Protein AF-A0AA38M7G9-F1 (afdb_monomer_lite)

Organism: NCBI:txid2755281

Radius of gyration: 22.4 Å; chains: 1; bounding box: 65×42×67 Å

Foldseek 3Di:
DPCLLDDPVLLQVLCLQVVDPDCPPPDPVVSSVVSVVVVVVDPPDDDDGDPRRDDDLVVLLVVLVVLLVVLLVVLVPDQADEPPDPNLVSSVVSLVSSVVSLVVSCVPDDPVRCVVCVVSSVVSVVSSVVSVVSNVVRHVSVDDDPDPDDDDDDDDDDDDDDPPPPPPQPQLLRLPAADEPDPVDQDPVSSVVVLVVSCVVRVNDPVSSVVCVVSRYDDDD

Structure (mmCIF, N/CA/C/O backbone):
data_AF-A0AA38M7G9-F1
#
_entry.id   AF-A0AA38M7G9-F1
#
loop_
_atom_site.group_PDB
_atom_site.id
_atom_site.type_symbol
_atom_site.label_atom_id
_atom_site.label_alt_id
_atom_site.label_comp_id
_atom_site.label_asym_id
_atom_site.label_entity_id
_atom_site.label_seq_id
_atom_site.pdbx_PDB_ins_code
_atom_site.Cartn_x
_atom_site.Cartn_y
_atom_site.Cartn_z
_atom_site.occupancy
_atom_site.B_iso_or_equiv
_atom_site.auth_seq_id
_atom_site.auth_comp_id
_atom_site.auth_asym_id
_atom_site.auth_atom_id
_atom_site.pdbx_PDB_model_num
ATOM 1 N N . MET A 1 1 ? -0.632 10.263 -3.656 1.00 78.69 1 MET A N 1
ATOM 2 C CA . MET A 1 1 ? -0.591 8.838 -4.051 1.00 78.69 1 MET A CA 1
ATOM 3 C C . MET A 1 1 ? -0.928 8.779 -5.524 1.00 78.69 1 MET A C 1
ATOM 5 O O . MET A 1 1 ? -1.978 9.300 -5.878 1.00 78.69 1 MET A O 1
ATOM 9 N N . ASP A 1 2 ? -0.068 8.212 -6.365 1.00 87.25 2 ASP A N 1
ATOM 10 C CA . ASP A 1 2 ? -0.367 8.051 -7.792 1.00 87.25 2 ASP A CA 1
ATOM 11 C C . ASP A 1 2 ? -1.193 6.772 -8.001 1.00 87.25 2 ASP A C 1
ATOM 13 O O . ASP A 1 2 ? -0.661 5.666 -8.091 1.00 87.25 2 ASP A O 1
ATOM 17 N N . PHE A 1 3 ? -2.521 6.904 -8.031 1.00 87.38 3 PHE A N 1
ATOM 18 C CA . PHE A 1 3 ? -3.420 5.749 -8.110 1.00 87.38 3 PHE A CA 1
ATOM 19 C C . PHE A 1 3 ? -3.318 4.979 -9.437 1.00 87.38 3 PHE A C 1
ATOM 21 O O . PHE A 1 3 ? -3.779 3.840 -9.517 1.00 87.38 3 PHE A O 1
ATOM 28 N N . HIS A 1 4 ? -2.681 5.541 -10.472 1.00 90.12 4 HIS A N 1
ATOM 29 C CA . HIS A 1 4 ? -2.433 4.817 -11.719 1.00 90.12 4 HIS A CA 1
ATOM 30 C C . HIS A 1 4 ? -1.455 3.651 -11.523 1.00 90.12 4 HIS A C 1
ATOM 32 O O . HIS A 1 4 ? -1.509 2.675 -12.270 1.00 90.12 4 HIS A O 1
ATOM 38 N N . ARG A 1 5 ? -0.627 3.697 -10.474 1.00 91.06 5 ARG A N 1
ATOM 39 C CA . ARG A 1 5 ? 0.373 2.668 -10.140 1.00 91.06 5 ARG A CA 1
ATOM 40 C C . ARG A 1 5 ? -0.144 1.598 -9.175 1.00 91.06 5 ARG A C 1
ATOM 42 O O . ARG A 1 5 ? 0.597 0.691 -8.789 1.00 91.06 5 ARG A O 1
ATOM 49 N N . LEU A 1 6 ? -1.412 1.689 -8.777 1.00 93.19 6 LEU A N 1
ATOM 50 C CA . LEU A 1 6 ? -2.055 0.671 -7.956 1.00 93.19 6 LEU A CA 1
ATOM 51 C C . LEU A 1 6 ? -2.393 -0.566 -8.792 1.00 93.19 6 LEU A C 1
ATOM 53 O O . LEU A 1 6 ? -2.795 -0.469 -9.956 1.00 93.19 6 LEU A O 1
ATOM 57 N N . THR A 1 7 ? -2.220 -1.739 -8.186 1.00 93.81 7 THR A N 1
ATOM 58 C CA . THR A 1 7 ? -2.646 -3.013 -8.780 1.00 93.81 7 THR A CA 1
ATOM 59 C C . THR A 1 7 ? -4.159 -3.177 -8.653 1.00 93.81 7 THR A C 1
ATOM 61 O O . THR A 1 7 ? -4.822 -2.438 -7.925 1.00 93.81 7 THR A O 1
ATOM 64 N N . ARG A 1 8 ? -4.735 -4.151 -9.368 1.00 93.69 8 ARG A N 1
ATOM 65 C CA . ARG A 1 8 ? -6.188 -4.390 -9.366 1.00 93.69 8 ARG A CA 1
ATOM 66 C C . ARG A 1 8 ? -6.752 -4.555 -7.953 1.00 93.69 8 ARG A C 1
ATOM 68 O O . ARG A 1 8 ? -7.756 -3.939 -7.630 1.00 93.69 8 ARG A O 1
ATOM 75 N N . ASP A 1 9 ? -6.113 -5.362 -7.118 1.00 94.88 9 ASP A N 1
ATOM 76 C CA . ASP A 1 9 ? -6.527 -5.618 -5.734 1.00 94.88 9 ASP A CA 1
ATOM 77 C C . ASP A 1 9 ? -6.469 -4.361 -4.848 1.00 94.88 9 ASP A C 1
ATOM 79 O O . ASP A 1 9 ? -7.316 -4.160 -3.982 1.00 94.88 9 ASP A O 1
ATOM 83 N N . GLU A 1 10 ? -5.507 -3.475 -5.093 1.00 95.12 10 GLU A N 1
ATOM 84 C CA . GLU A 1 10 ? -5.372 -2.210 -4.367 1.00 95.12 10 GLU A CA 1
ATOM 85 C C . GLU A 1 10 ? -6.411 -1.187 -4.819 1.00 95.12 10 GLU A C 1
ATOM 87 O O . GLU A 1 10 ? -6.983 -0.485 -3.990 1.00 95.12 10 GLU A O 1
ATOM 92 N N . LEU A 1 11 ? -6.712 -1.146 -6.120 1.00 94.62 11 LEU A N 1
ATOM 93 C CA . LEU A 1 11 ? -7.811 -0.346 -6.658 1.00 94.62 11 LEU A CA 1
ATOM 94 C C . LEU A 1 11 ? -9.155 -0.809 -6.095 1.00 94.62 11 LEU A C 1
ATOM 96 O O . LEU A 1 11 ? -9.941 0.026 -5.655 1.00 94.62 11 LEU A O 1
ATOM 100 N N . LEU A 1 12 ? -9.398 -2.124 -6.064 1.00 93.88 12 LEU A N 1
ATOM 101 C CA . LEU A 1 12 ? -10.593 -2.704 -5.448 1.00 93.88 12 LEU A CA 1
ATOM 102 C C . LEU A 1 12 ? -10.706 -2.288 -3.981 1.00 93.88 12 LEU A C 1
ATOM 104 O O . LEU A 1 12 ? -11.775 -1.872 -3.546 1.00 93.88 12 LEU A O 1
ATOM 108 N N . TYR A 1 13 ? -9.603 -2.343 -3.235 1.00 93.69 13 TYR A N 1
ATOM 109 C CA . TYR A 1 13 ? -9.583 -1.904 -1.846 1.00 93.69 13 TYR A CA 1
ATOM 110 C C . TYR 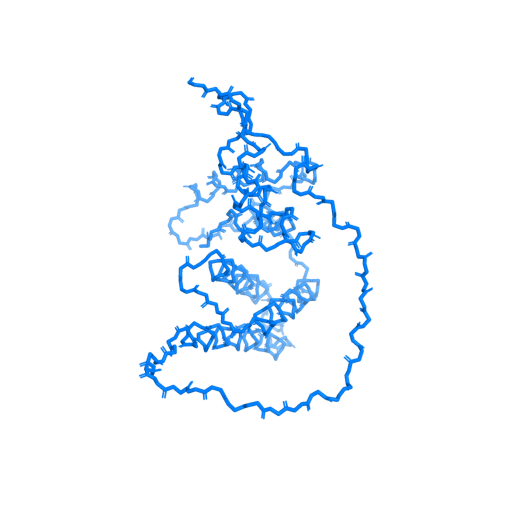A 1 13 ? -9.905 -0.408 -1.699 1.00 93.69 13 TYR A C 1
ATOM 112 O O . TYR A 1 13 ? -10.778 -0.045 -0.914 1.00 93.69 13 TYR A O 1
ATOM 120 N N . GLU A 1 14 ? -9.237 0.471 -2.449 1.00 93.19 14 GLU A N 1
ATOM 121 C CA . GLU A 1 14 ? -9.448 1.922 -2.351 1.00 93.19 14 GLU A CA 1
ATOM 122 C C . GLU A 1 14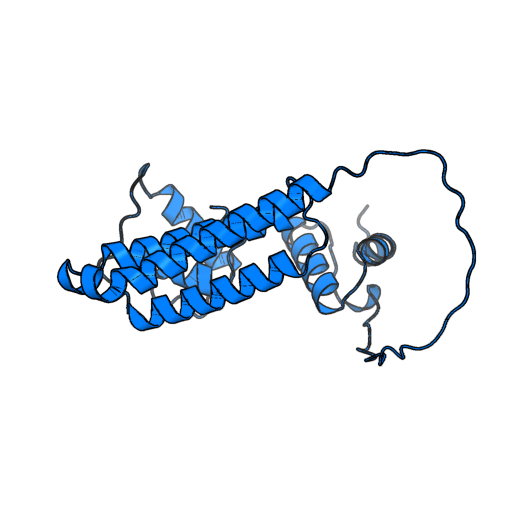 ? -10.867 2.338 -2.774 1.00 93.19 14 GLU A C 1
ATOM 124 O O . GLU A 1 14 ? -11.427 3.282 -2.212 1.00 93.19 14 GLU A O 1
ATOM 129 N N . LEU A 1 15 ? -11.471 1.621 -3.723 1.00 92.81 15 LEU A N 1
ATOM 130 C CA . LEU A 1 15 ? -12.866 1.801 -4.128 1.00 92.81 15 LEU A CA 1
ATOM 131 C C . LEU A 1 15 ? -13.845 1.281 -3.064 1.00 92.81 15 LEU A C 1
ATOM 133 O O . LEU A 1 15 ? -14.790 1.990 -2.716 1.00 92.81 15 LEU A O 1
ATOM 137 N N . ALA A 1 16 ? -13.578 0.117 -2.467 1.00 91.94 16 ALA A N 1
ATOM 138 C CA . ALA A 1 16 ? -14.392 -0.432 -1.381 1.00 91.94 16 ALA A CA 1
ATOM 139 C C . ALA A 1 16 ? -14.390 0.480 -0.142 1.00 91.94 16 ALA A C 1
ATOM 141 O O . ALA A 1 16 ? -15.431 0.706 0.475 1.00 91.94 16 ALA A O 1
ATOM 142 N N . VAL A 1 17 ? -13.245 1.085 0.198 1.00 90.62 17 VAL A N 1
ATOM 143 C CA . VAL A 1 17 ? -13.139 2.080 1.285 1.00 90.62 17 VAL A CA 1
ATOM 144 C C . VAL A 1 17 ? -14.092 3.265 1.072 1.00 90.62 17 VAL A C 1
ATOM 146 O O . VAL A 1 17 ? -14.614 3.823 2.041 1.00 90.62 17 VAL A O 1
ATOM 149 N N . ARG A 1 18 ? -14.363 3.605 -0.191 1.00 90.25 18 ARG A N 1
ATOM 150 C CA . ARG A 1 18 ? -15.271 4.677 -0.628 1.00 90.25 18 ARG A CA 1
ATOM 151 C C . ARG A 1 18 ? -16.705 4.198 -0.874 1.00 90.25 18 ARG A C 1
ATOM 153 O O . ARG A 1 18 ? -17.538 4.984 -1.308 1.00 90.25 18 ARG A O 1
ATOM 160 N N . GLY A 1 19 ? -17.013 2.936 -0.571 1.00 89.31 19 GLY A N 1
ATOM 161 C CA . GLY A 1 19 ? -18.364 2.377 -0.683 1.00 89.31 19 GLY A CA 1
ATOM 162 C C . GLY A 1 19 ? -18.761 1.987 -2.099 1.00 89.31 19 GLY A C 1
ATOM 163 O O . GLY A 1 19 ? -19.947 1.848 -2.383 1.00 89.31 19 GLY A O 1
ATOM 164 N N . VAL A 1 20 ? -17.784 1.835 -2.991 1.00 89.88 20 VAL A N 1
ATOM 165 C CA . VAL A 1 20 ? -18.018 1.248 -4.306 1.00 89.88 20 VAL A CA 1
ATOM 166 C C . VAL A 1 20 ? -17.860 -0.260 -4.181 1.00 89.88 20 VAL A C 1
ATOM 168 O O . VAL A 1 20 ? -16.750 -0.792 -4.237 1.00 89.88 20 VAL A O 1
ATOM 171 N N . ASP A 1 21 ? -18.994 -0.925 -4.013 1.00 80.69 21 ASP A N 1
ATOM 172 C CA . ASP A 1 21 ? -19.101 -2.378 -3.986 1.00 80.69 21 ASP A CA 1
ATOM 173 C C . ASP A 1 21 ? -19.450 -2.915 -5.401 1.00 80.69 21 ASP A C 1
ATOM 175 O O . ASP A 1 21 ? -19.833 -2.153 -6.288 1.00 80.69 21 ASP A O 1
ATOM 179 N N . ASP A 1 22 ? -19.279 -4.221 -5.635 1.00 80.88 22 ASP A N 1
ATOM 180 C CA . ASP A 1 22 ? -19.642 -4.931 -6.886 1.00 80.88 22 ASP A CA 1
ATOM 181 C C . ASP A 1 22 ? -18.911 -4.512 -8.187 1.00 80.88 22 ASP A C 1
ATOM 183 O O . ASP A 1 22 ? -19.460 -4.458 -9.284 1.00 80.88 22 ASP A O 1
ATOM 187 N N . ILE A 1 23 ? -17.610 -4.249 -8.086 1.00 86.06 23 ILE A N 1
ATOM 188 C CA . ILE A 1 23 ? -16.748 -3.885 -9.231 1.00 86.06 23 ILE A CA 1
ATOM 189 C C . ILE A 1 23 ? -15.784 -4.997 -9.652 1.00 86.06 23 ILE A C 1
ATOM 191 O O . ILE A 1 23 ? -14.852 -4.772 -10.426 1.00 86.06 23 ILE A O 1
ATOM 195 N N . GLY A 1 24 ? -15.998 -6.222 -9.164 1.00 79.50 24 GLY A N 1
ATOM 196 C CA . GLY A 1 24 ? -15.109 -7.360 -9.412 1.00 79.50 24 GLY A CA 1
ATOM 197 C C . GLY A 1 24 ? -14.909 -7.669 -10.899 1.00 79.50 24 GLY A C 1
ATOM 198 O O . GLY A 1 24 ? -13.828 -8.110 -11.289 1.00 79.50 24 GLY A O 1
ATOM 199 N N . HIS A 1 25 ? -15.907 -7.364 -11.730 1.00 86.06 25 HIS A N 1
ATOM 200 C CA . HIS A 1 25 ? -15.905 -7.604 -13.175 1.00 86.06 25 HIS A CA 1
ATOM 201 C C . HIS A 1 25 ? -15.380 -6.427 -14.008 1.00 86.06 25 HIS A C 1
ATOM 203 O O . HIS A 1 25 ? -15.129 -6.590 -15.202 1.00 86.06 25 HIS A O 1
ATOM 209 N N . GLU A 1 26 ? -15.183 -5.250 -13.407 1.00 90.75 26 GLU A N 1
ATOM 210 C CA . GLU A 1 26 ? -14.714 -4.076 -14.140 1.00 90.75 26 GLU A CA 1
ATOM 211 C C . GLU A 1 26 ? -13.252 -4.233 -14.604 1.00 90.75 26 GLU A C 1
ATOM 213 O O . GLU A 1 26 ? -12.473 -5.054 -14.103 1.00 90.75 26 GLU A O 1
ATOM 218 N N . THR A 1 27 ? -12.862 -3.439 -15.602 1.00 93.25 27 THR A N 1
ATOM 219 C CA . THR A 1 27 ? -11.468 -3.353 -16.052 1.00 93.25 27 THR A CA 1
ATOM 220 C C . THR A 1 27 ? -10.672 -2.407 -15.150 1.00 93.25 27 THR A C 1
ATOM 222 O O . THR A 1 27 ? -11.223 -1.471 -14.574 1.00 93.25 27 THR A O 1
ATOM 225 N N . VAL A 1 28 ? -9.349 -2.587 -15.075 1.00 92.25 28 VAL A N 1
ATOM 226 C CA . VAL A 1 28 ? -8.452 -1.692 -14.311 1.00 92.25 28 VAL A CA 1
ATOM 227 C C . VAL A 1 28 ? -8.599 -0.230 -14.758 1.00 92.25 28 VAL A C 1
ATOM 229 O O . VAL A 1 28 ? -8.610 0.675 -13.928 1.00 92.25 28 VAL A O 1
ATOM 232 N N . GLY A 1 29 ? -8.778 0.014 -16.060 1.00 92.00 29 GLY A N 1
ATOM 233 C CA . GLY A 1 29 ? -9.023 1.356 -16.590 1.00 92.00 29 GLY A CA 1
ATOM 234 C C . GLY A 1 29 ? -10.331 1.975 -16.085 1.00 92.00 29 GLY A C 1
ATOM 235 O O . GLY A 1 29 ? -10.349 3.154 -15.735 1.00 92.00 29 GLY A O 1
ATOM 236 N N . ALA A 1 30 ? -11.413 1.193 -15.996 1.00 91.62 30 ALA A N 1
ATOM 237 C CA . ALA A 1 30 ? -12.680 1.655 -15.426 1.00 91.62 30 ALA A CA 1
ATOM 238 C C . ALA A 1 30 ? -12.549 1.967 -13.925 1.00 91.62 30 ALA A C 1
ATOM 240 O O . ALA A 1 30 ? -12.938 3.056 -13.501 1.00 91.62 30 ALA A O 1
ATOM 241 N N . MET A 1 31 ? -11.881 1.089 -13.167 1.00 93.88 31 MET A N 1
ATOM 242 C CA . MET A 1 31 ? -11.592 1.302 -11.744 1.00 93.88 31 MET A CA 1
ATOM 243 C C . MET A 1 31 ? -10.789 2.588 -11.504 1.00 93.88 31 MET A C 1
ATOM 245 O O . MET A 1 31 ? -11.158 3.394 -10.653 1.00 93.88 31 MET A O 1
ATOM 249 N N . ARG A 1 32 ? -9.718 2.821 -12.280 1.00 94.12 32 ARG A N 1
ATOM 250 C CA . ARG A 1 32 ? -8.890 4.039 -12.188 1.00 94.12 32 ARG A CA 1
ATOM 251 C C . ARG A 1 32 ? -9.702 5.303 -12.475 1.00 94.12 32 ARG A C 1
ATOM 253 O O . ARG A 1 32 ? -9.560 6.282 -11.750 1.00 94.12 32 ARG A O 1
ATOM 260 N N . ARG A 1 33 ? -10.563 5.285 -13.501 1.00 91.94 33 ARG A N 1
ATOM 261 C CA . ARG A 1 33 ? -11.445 6.423 -13.818 1.00 91.94 33 ARG A CA 1
ATOM 262 C C . ARG A 1 33 ? -12.395 6.732 -12.665 1.00 91.94 33 ARG A C 1
ATOM 264 O O . ARG A 1 33 ? -12.440 7.873 -12.221 1.00 91.94 33 ARG A O 1
ATOM 271 N N . ARG A 1 34 ? -13.075 5.716 -12.127 1.00 91.94 34 ARG A N 1
ATOM 272 C CA . ARG A 1 34 ? -13.998 5.897 -10.998 1.00 91.94 34 ARG A CA 1
ATOM 273 C C . ARG A 1 34 ? -13.277 6.397 -9.747 1.00 91.94 34 ARG A C 1
ATOM 275 O O . ARG A 1 34 ? -13.748 7.322 -9.095 1.00 91.94 34 ARG A O 1
ATOM 282 N N . LEU A 1 35 ? -12.110 5.834 -9.432 1.00 90.94 35 LEU A N 1
ATOM 283 C CA . LEU A 1 35 ? -11.307 6.290 -8.298 1.00 90.94 35 LEU A CA 1
ATOM 284 C C . LEU A 1 35 ? -10.863 7.750 -8.476 1.00 90.94 35 LEU A C 1
ATOM 286 O O . LEU A 1 35 ? -10.922 8.524 -7.526 1.00 90.94 35 LEU A O 1
ATOM 290 N N . SER A 1 36 ? -10.481 8.147 -9.692 1.00 90.25 36 SER A N 1
ATOM 291 C CA . SER A 1 36 ? -10.132 9.535 -10.008 1.00 90.25 36 SER A CA 1
ATOM 292 C C . SER A 1 36 ? -11.303 10.497 -9.790 1.00 90.25 36 SER A C 1
ATOM 294 O O . SER A 1 36 ? -11.109 11.572 -9.222 1.00 90.25 36 SER A O 1
ATOM 296 N N . GLU A 1 37 ? -12.513 10.114 -10.204 1.00 89.19 37 GLU A N 1
ATOM 297 C CA . GLU A 1 37 ? -13.726 10.906 -9.982 1.00 89.19 37 GLU A CA 1
ATOM 298 C C . GLU A 1 37 ? -14.017 11.082 -8.490 1.00 89.19 37 GLU A C 1
ATOM 300 O O . GLU A 1 37 ? -14.262 12.207 -8.055 1.00 89.19 37 GLU A O 1
ATOM 305 N N . LEU A 1 38 ? -13.907 10.003 -7.707 1.00 87.75 38 LEU A N 1
ATOM 306 C CA . LEU A 1 38 ? -14.131 10.032 -6.261 1.00 87.75 38 LEU A CA 1
ATOM 307 C C . LEU A 1 38 ? -13.107 10.910 -5.540 1.00 87.75 38 LEU A C 1
ATOM 309 O O . LEU A 1 38 ? -13.496 11.776 -4.763 1.00 87.75 38 LEU A O 1
ATOM 313 N N . ILE A 1 39 ? -11.816 10.756 -5.852 1.00 86.00 39 ILE A N 1
ATOM 314 C CA . ILE A 1 39 ? -10.745 11.583 -5.273 1.00 86.00 39 ILE A CA 1
ATOM 315 C C . ILE A 1 39 ? -10.965 13.067 -5.589 1.00 86.00 39 ILE A C 1
ATOM 317 O O . ILE A 1 39 ? -10.702 13.921 -4.752 1.00 86.00 39 ILE A O 1
ATOM 321 N N . ARG A 1 40 ? -11.477 13.403 -6.780 1.00 83.00 40 ARG A N 1
ATOM 322 C CA . ARG A 1 40 ? -11.785 14.796 -7.139 1.00 83.00 40 ARG A CA 1
ATOM 323 C C . ARG A 1 40 ? -12.949 15.371 -6.325 1.00 83.00 40 ARG A C 1
ATOM 325 O O . ARG A 1 40 ? -13.011 16.581 -6.132 1.00 83.00 40 ARG A O 1
ATOM 332 N N . THR A 1 41 ? -13.888 14.525 -5.905 1.00 76.94 41 THR A N 1
ATOM 333 C CA . THR A 1 41 ? -15.040 14.923 -5.078 1.00 76.94 41 THR A CA 1
ATOM 334 C C . THR A 1 41 ? -14.754 14.907 -3.577 1.00 76.94 41 THR A C 1
ATOM 336 O O . THR A 1 41 ? -15.513 15.505 -2.817 1.00 76.94 41 THR A O 1
ATOM 339 N N . GLU A 1 42 ? -13.669 14.261 -3.144 1.00 78.25 42 GLU A N 1
ATOM 340 C CA . GLU A 1 42 ? -13.180 14.336 -1.767 1.00 78.25 42 GLU A CA 1
ATOM 341 C C . GLU A 1 42 ? -12.720 15.777 -1.486 1.00 78.25 42 GLU A C 1
ATOM 343 O O . GLU A 1 42 ? -11.840 16.313 -2.162 1.00 78.25 42 GLU A O 1
ATOM 348 N N . GLN A 1 43 ? -13.350 16.446 -0.513 1.00 56.75 43 GLN A N 1
ATOM 349 C CA . GLN A 1 43 ? -12.886 17.761 -0.066 1.00 56.75 43 GLN A CA 1
ATOM 350 C C . GLN A 1 43 ? -11.474 17.637 0.513 1.00 56.75 43 GLN A C 1
ATOM 352 O O . GLN A 1 43 ? -11.128 16.622 1.118 1.00 56.75 43 GLN A O 1
ATOM 357 N N . PHE A 1 44 ? -10.666 18.684 0.323 1.00 53.38 44 PHE A N 1
ATOM 358 C CA . PHE A 1 44 ? -9.294 18.778 0.819 1.00 53.38 44 PHE A CA 1
ATOM 359 C C . PHE A 1 44 ? -9.159 18.240 2.251 1.00 53.38 44 PHE A C 1
ATOM 361 O O . PHE A 1 44 ? -9.557 18.899 3.207 1.00 53.38 44 PHE A O 1
ATOM 368 N N . GLY A 1 45 ? -8.535 17.070 2.380 1.00 51.34 45 GLY A N 1
ATOM 369 C CA . GLY A 1 45 ? -7.978 16.579 3.638 1.00 51.34 45 GLY A CA 1
ATOM 370 C C . GLY A 1 45 ? -8.626 15.327 4.216 1.00 51.34 45 GLY A C 1
ATOM 371 O O . GLY A 1 45 ? -7.893 14.537 4.803 1.00 51.34 45 GLY A O 1
ATOM 372 N N . ASP A 1 46 ? -9.921 15.082 3.997 1.00 53.81 46 ASP A N 1
ATOM 373 C CA . ASP A 1 46 ? -10.609 13.990 4.695 1.00 53.81 46 ASP A CA 1
ATOM 374 C C . ASP A 1 46 ? -11.163 12.927 3.747 1.00 53.81 46 ASP A C 1
ATOM 376 O O . ASP A 1 46 ? -12.146 13.108 3.027 1.00 53.81 46 ASP A O 1
ATOM 380 N N . LEU A 1 47 ? -10.527 11.757 3.810 1.00 63.28 47 LEU A N 1
ATOM 381 C CA . LEU A 1 47 ? -11.061 10.519 3.267 1.00 63.28 47 LEU A CA 1
ATOM 382 C C . LEU A 1 47 ? -12.331 10.154 4.052 1.00 63.28 47 LEU A C 1
ATOM 384 O O . LEU A 1 47 ? -12.257 9.623 5.165 1.00 63.28 47 LEU A O 1
ATOM 388 N N . VAL A 1 48 ? -13.501 10.417 3.475 1.00 64.50 48 VAL A N 1
ATOM 389 C CA . VAL A 1 48 ? -14.773 10.000 4.069 1.00 64.50 48 VAL A CA 1
ATOM 390 C C . VAL A 1 48 ? -14.938 8.503 3.841 1.00 64.50 48 VAL A C 1
ATOM 392 O O . VAL A 1 48 ? -15.223 8.045 2.736 1.00 64.50 48 VAL A O 1
ATOM 395 N N . PHE A 1 49 ? -14.742 7.718 4.900 1.00 75.50 49 PHE A N 1
ATOM 396 C CA . PHE A 1 49 ? -15.017 6.288 4.847 1.00 75.50 49 PHE A CA 1
ATOM 397 C C . PHE A 1 49 ? -16.481 6.047 4.536 1.00 75.50 49 PHE A C 1
ATOM 399 O O . PHE A 1 49 ? -17.360 6.584 5.217 1.00 75.50 49 PHE A O 1
ATOM 406 N N . SER A 1 50 ? -16.740 5.133 3.607 1.00 81.25 50 SER A N 1
ATOM 407 C CA . SER A 1 50 ? -18.095 4.636 3.468 1.00 81.25 50 SER A CA 1
ATOM 408 C C . SER A 1 50 ? -18.549 3.963 4.771 1.00 81.25 50 SER A C 1
ATOM 410 O O . SER A 1 50 ? -17.801 3.166 5.358 1.00 81.25 50 SER A O 1
ATOM 412 N N . PRO A 1 51 ? -19.791 4.219 5.220 1.00 78.06 51 PRO A N 1
ATOM 413 C CA . PRO A 1 51 ? -20.393 3.479 6.322 1.00 78.06 51 PRO A CA 1
ATOM 414 C C . PRO A 1 51 ? -20.624 2.001 5.973 1.00 78.06 51 PRO A C 1
ATOM 416 O O . PRO A 1 51 ? -20.779 1.183 6.883 1.00 78.06 51 PRO A O 1
ATOM 419 N N . THR A 1 52 ? -20.632 1.631 4.686 1.00 80.88 52 THR A N 1
ATOM 420 C CA . THR A 1 52 ? -20.753 0.235 4.234 1.00 80.88 52 THR A CA 1
ATOM 421 C C . THR A 1 52 ? -19.431 -0.517 4.311 1.00 80.88 52 THR A C 1
ATOM 423 O O . THR A 1 52 ? -19.441 -1.732 4.497 1.00 80.88 52 THR A O 1
ATOM 426 N N . PHE A 1 53 ? -18.293 0.184 4.285 1.00 85.62 53 PHE A N 1
ATOM 427 C CA . PHE A 1 53 ? -16.983 -0.452 4.331 1.00 85.62 53 PHE A CA 1
ATOM 428 C C . PHE A 1 53 ? -16.775 -1.200 5.656 1.00 85.62 53 PHE A C 1
ATOM 430 O O . PHE A 1 53 ? -16.855 -0.628 6.753 1.00 85.62 53 PHE A O 1
ATOM 437 N N . ARG A 1 54 ? -16.508 -2.505 5.555 1.00 84.94 54 ARG A N 1
ATOM 438 C CA . ARG A 1 54 ? -16.230 -3.396 6.686 1.00 84.94 54 ARG A CA 1
ATOM 439 C C . ARG A 1 54 ? -14.767 -3.810 6.649 1.00 84.94 54 ARG A C 1
ATOM 441 O O . ARG A 1 54 ? -14.355 -4.609 5.818 1.00 84.94 54 ARG A O 1
ATOM 448 N N . LEU A 1 55 ? -13.994 -3.264 7.581 1.00 87.12 55 LEU A N 1
ATOM 449 C CA . LEU A 1 55 ? -12.593 -3.616 7.753 1.00 87.12 55 LEU A CA 1
ATOM 450 C C . LEU A 1 55 ? -12.473 -4.813 8.701 1.00 87.12 55 LEU A C 1
ATOM 452 O O . LEU A 1 55 ? -12.812 -4.704 9.879 1.00 87.12 55 LEU A O 1
ATOM 456 N N . VAL A 1 56 ? -11.973 -5.940 8.194 1.00 92.00 56 VAL A N 1
ATOM 457 C CA . VAL A 1 56 ? -11.634 -7.108 9.016 1.00 92.00 56 VAL A CA 1
ATOM 458 C C . VAL A 1 56 ? -10.168 -6.999 9.412 1.00 92.00 56 VAL A C 1
ATOM 460 O O . VAL A 1 56 ? -9.279 -7.186 8.585 1.00 92.00 56 VAL A O 1
ATOM 463 N N . VAL A 1 57 ? -9.919 -6.668 10.680 1.00 91.25 57 VAL A N 1
ATOM 464 C CA . VAL A 1 57 ? -8.581 -6.305 11.170 1.00 91.25 57 VAL A CA 1
ATOM 465 C C . VAL A 1 57 ? -7.542 -7.392 10.903 1.00 91.25 57 VAL A C 1
ATOM 467 O O . VAL A 1 57 ? -6.499 -7.094 10.333 1.00 91.25 57 VAL A O 1
ATOM 470 N N . GLU A 1 58 ? -7.817 -8.646 11.266 1.00 92.25 58 GLU A N 1
ATOM 471 C CA . GLU A 1 58 ? -6.838 -9.730 11.097 1.00 92.25 58 GLU A CA 1
ATOM 472 C C . GLU A 1 58 ? -6.489 -9.980 9.626 1.00 92.25 58 GLU A C 1
ATOM 474 O O . GLU A 1 58 ? -5.318 -10.140 9.280 1.00 92.25 58 GLU A O 1
ATOM 479 N N . THR A 1 59 ? -7.489 -9.929 8.744 1.00 93.94 59 THR A N 1
ATOM 480 C CA . THR A 1 59 ? -7.284 -10.044 7.297 1.00 93.94 59 THR A CA 1
ATOM 481 C C . THR A 1 59 ? -6.434 -8.892 6.766 1.00 93.94 59 THR A C 1
ATOM 483 O O . THR A 1 59 ? -5.494 -9.122 6.009 1.00 93.94 59 THR A O 1
ATOM 486 N N . GLU A 1 60 ? -6.701 -7.657 7.193 1.00 93.94 60 GLU A N 1
ATOM 487 C CA . GLU A 1 60 ? -5.907 -6.498 6.778 1.00 93.94 60 GLU A CA 1
ATOM 488 C C . GLU A 1 60 ? -4.462 -6.562 7.272 1.00 93.94 60 GLU A C 1
ATOM 490 O O . GLU A 1 60 ? -3.547 -6.206 6.531 1.00 93.94 60 GLU A O 1
ATOM 495 N N . MET A 1 61 ? -4.240 -7.040 8.496 1.00 93.50 61 MET A N 1
ATOM 496 C CA . MET A 1 61 ? -2.899 -7.211 9.054 1.00 93.50 61 MET A CA 1
ATOM 497 C C . MET A 1 61 ? -2.094 -8.248 8.271 1.00 93.50 61 MET A C 1
ATOM 499 O O . MET A 1 61 ? -0.917 -8.018 7.985 1.00 93.50 61 MET A O 1
ATOM 503 N N . LEU A 1 62 ? -2.728 -9.361 7.890 1.00 95.94 62 LEU A N 1
ATOM 504 C CA . LEU A 1 62 ? -2.123 -10.384 7.039 1.00 95.94 62 LEU A CA 1
ATOM 505 C C . LEU A 1 62 ? -1.735 -9.798 5.673 1.00 95.94 62 LEU A C 1
ATOM 507 O O . LEU A 1 62 ? -0.573 -9.887 5.284 1.00 95.94 62 LEU A O 1
ATOM 511 N N . ILE A 1 63 ? -2.677 -9.132 4.995 1.00 96.25 63 ILE A N 1
ATOM 512 C CA . ILE A 1 63 ? -2.446 -8.515 3.679 1.00 96.25 63 ILE A CA 1
ATOM 513 C C . ILE A 1 63 ? -1.326 -7.472 3.748 1.00 96.25 63 ILE A C 1
ATOM 515 O O . ILE A 1 63 ? -0.458 -7.439 2.876 1.00 96.25 63 ILE A O 1
ATOM 519 N N . CYS A 1 64 ? -1.322 -6.614 4.774 1.00 96.88 64 CYS A N 1
ATOM 520 C CA . CYS A 1 64 ? -0.277 -5.605 4.935 1.00 96.88 64 CYS A CA 1
ATOM 521 C C . CYS A 1 64 ? 1.088 -6.258 5.156 1.00 96.88 64 CYS A C 1
ATOM 523 O O . CYS A 1 64 ? 2.054 -5.845 4.526 1.00 96.88 64 CYS A O 1
ATOM 525 N N . THR A 1 65 ? 1.163 -7.296 5.992 1.00 97.56 65 THR A N 1
ATOM 526 C CA . THR A 1 65 ? 2.409 -8.034 6.251 1.00 97.56 65 THR A CA 1
ATOM 527 C C . THR A 1 65 ? 2.952 -8.657 4.965 1.00 97.56 65 THR A C 1
ATOM 529 O O . THR A 1 65 ? 4.128 -8.497 4.644 1.00 97.56 65 THR A O 1
ATOM 532 N N . GLU A 1 66 ? 2.089 -9.318 4.193 1.00 97.81 66 GLU A N 1
ATOM 533 C CA . GLU A 1 66 ? 2.468 -9.945 2.928 1.00 97.81 66 GLU A CA 1
ATOM 534 C C . GLU A 1 66 ? 2.960 -8.909 1.909 1.00 97.81 66 GLU A C 1
ATOM 536 O O . GLU A 1 66 ? 4.049 -9.047 1.350 1.00 97.81 66 GLU A O 1
ATOM 541 N N . LYS A 1 67 ? 2.202 -7.827 1.700 1.00 97.44 67 LYS A N 1
ATOM 542 C CA . LYS A 1 67 ? 2.574 -6.771 0.749 1.00 97.44 67 LYS A CA 1
ATOM 543 C C . LYS A 1 67 ? 3.836 -6.014 1.164 1.00 97.44 67 LYS A C 1
ATOM 545 O O . LYS A 1 67 ? 4.611 -5.628 0.292 1.00 97.44 67 LYS A O 1
ATOM 550 N N . ILE A 1 68 ? 4.064 -5.814 2.463 1.00 98.19 68 ILE A N 1
ATOM 551 C CA . ILE A 1 68 ? 5.308 -5.230 2.985 1.00 98.19 68 ILE A CA 1
ATOM 552 C C . ILE A 1 68 ? 6.489 -6.147 2.664 1.00 98.19 68 ILE A C 1
ATOM 554 O O . ILE A 1 68 ? 7.488 -5.671 2.132 1.00 98.19 68 ILE A O 1
ATOM 558 N N . ALA A 1 69 ? 6.362 -7.455 2.902 1.00 97.62 69 ALA A N 1
ATOM 559 C CA . ALA A 1 69 ? 7.410 -8.418 2.573 1.00 97.62 69 ALA A CA 1
ATOM 560 C C . ALA A 1 69 ? 7.710 -8.456 1.062 1.00 97.62 69 ALA A C 1
ATOM 562 O O . ALA A 1 69 ? 8.875 -8.446 0.662 1.00 97.62 69 ALA A O 1
ATOM 563 N N . GLN A 1 70 ? 6.672 -8.434 0.218 1.00 97.25 70 GLN A N 1
ATOM 564 C CA . GLN A 1 70 ? 6.820 -8.360 -1.241 1.00 97.25 70 GLN A CA 1
ATOM 565 C C . GLN A 1 70 ? 7.541 -7.075 -1.676 1.00 97.25 70 GLN A C 1
ATOM 567 O O . GLN A 1 70 ? 8.465 -7.130 -2.488 1.00 97.25 70 GLN A O 1
ATOM 572 N N . LEU A 1 71 ? 7.147 -5.921 -1.126 1.00 97.56 71 LEU A N 1
ATOM 573 C CA . LEU A 1 71 ? 7.751 -4.631 -1.456 1.00 97.56 71 LEU A CA 1
ATOM 574 C C . LEU A 1 71 ? 9.207 -4.547 -0.986 1.00 97.56 71 LEU A C 1
ATOM 576 O O . LEU A 1 71 ? 10.066 -4.098 -1.742 1.00 97.56 71 LEU A O 1
ATOM 580 N N . TYR A 1 72 ? 9.496 -5.031 0.223 1.00 97.44 72 TYR A N 1
ATOM 581 C CA . TYR A 1 72 ? 10.858 -5.127 0.738 1.00 97.44 72 TYR A CA 1
ATOM 582 C C . TYR A 1 72 ? 11.729 -5.998 -0.172 1.00 97.44 72 TYR A C 1
ATOM 584 O O . TYR A 1 72 ? 12.793 -5.560 -0.604 1.00 97.44 72 TYR A O 1
ATOM 592 N N . GLY A 1 73 ? 11.257 -7.196 -0.535 1.00 96.31 73 GLY A N 1
ATOM 593 C CA . GLY A 1 73 ? 11.967 -8.088 -1.454 1.00 96.31 73 GLY A CA 1
ATOM 594 C C . GLY A 1 73 ? 12.222 -7.444 -2.819 1.00 96.31 73 GLY A C 1
ATOM 595 O O . GLY A 1 73 ? 13.327 -7.549 -3.354 1.00 96.31 73 GLY A O 1
ATOM 596 N N . PHE A 1 74 ? 11.236 -6.713 -3.351 1.00 95.69 74 PHE A N 1
ATOM 597 C CA . PHE A 1 74 ? 11.390 -5.952 -4.589 1.00 95.69 74 PHE A CA 1
ATOM 598 C C . PHE A 1 74 ? 12.520 -4.923 -4.482 1.00 95.69 74 PHE A C 1
ATOM 600 O O . PHE A 1 74 ? 13.432 -4.964 -5.303 1.00 95.69 74 PHE A O 1
ATOM 607 N N . VAL A 1 75 ? 12.508 -4.049 -3.469 1.00 96.38 75 VAL A N 1
ATOM 608 C CA . VAL A 1 75 ? 13.539 -3.009 -3.284 1.00 96.38 75 VAL A CA 1
ATOM 609 C C . VAL A 1 75 ? 14.914 -3.636 -3.026 1.00 96.38 75 VAL A C 1
ATOM 611 O O . VAL A 1 75 ? 15.901 -3.240 -3.644 1.00 96.38 75 VAL A O 1
ATOM 614 N N . GLN A 1 76 ? 14.982 -4.656 -2.169 1.00 94.94 76 GLN A N 1
ATOM 615 C CA . GLN A 1 76 ? 16.222 -5.345 -1.813 1.00 94.94 76 GLN A CA 1
ATOM 616 C C . GLN A 1 76 ? 16.892 -6.005 -3.025 1.00 94.94 76 GLN A C 1
ATOM 618 O O . GLN A 1 76 ? 18.119 -5.993 -3.129 1.00 94.94 76 GLN A O 1
ATOM 623 N N . SER A 1 77 ? 16.100 -6.557 -3.952 1.00 94.12 77 SER A N 1
ATOM 624 C CA . SER A 1 77 ? 16.608 -7.200 -5.172 1.00 94.12 77 SER A CA 1
ATOM 625 C C . SER A 1 77 ? 17.267 -6.226 -6.158 1.00 94.12 77 SER A C 1
ATOM 627 O O . SER A 1 77 ? 17.999 -6.656 -7.050 1.00 94.12 77 SER A O 1
ATOM 629 N N . ARG A 1 78 ? 17.032 -4.914 -6.015 1.00 92.00 78 ARG A N 1
ATOM 630 C CA . ARG A 1 78 ? 17.600 -3.892 -6.900 1.00 92.00 78 ARG A CA 1
ATOM 631 C C . ARG A 1 78 ? 18.995 -3.488 -6.444 1.00 92.00 78 ARG A C 1
ATOM 633 O O . ARG A 1 78 ? 19.252 -3.282 -5.256 1.00 92.00 78 ARG A O 1
ATOM 640 N N . ARG A 1 79 ? 19.911 -3.330 -7.406 1.00 90.94 79 ARG A N 1
ATOM 641 C CA . ARG A 1 79 ? 21.250 -2.781 -7.140 1.00 90.94 79 ARG A CA 1
ATOM 642 C C . ARG A 1 79 ? 21.158 -1.297 -6.789 1.00 90.94 79 ARG A C 1
ATOM 644 O O . ARG A 1 79 ? 21.666 -0.897 -5.749 1.00 90.94 79 ARG A O 1
ATOM 651 N N . SER A 1 80 ? 20.462 -0.535 -7.623 1.00 93.12 80 SER A N 1
ATOM 652 C CA . SER A 1 80 ? 20.162 0.884 -7.452 1.00 93.12 80 SER A CA 1
ATOM 653 C C . SER A 1 80 ? 18.746 1.167 -7.946 1.00 93.12 80 SER A C 1
ATOM 655 O O . SER A 1 80 ? 18.178 0.378 -8.706 1.00 93.12 80 SER A O 1
ATOM 657 N N . ILE A 1 81 ? 18.173 2.276 -7.488 1.00 91.75 81 ILE A N 1
ATOM 658 C CA . ILE A 1 81 ? 16.906 2.810 -7.990 1.00 91.75 81 ILE A CA 1
ATOM 659 C C . ILE A 1 81 ? 17.232 4.182 -8.566 1.00 91.75 81 ILE A C 1
ATOM 661 O O . ILE A 1 81 ? 17.859 5.002 -7.902 1.00 91.75 81 ILE A O 1
ATOM 665 N N . ALA A 1 82 ? 16.855 4.435 -9.815 1.00 90.25 82 ALA A N 1
ATOM 666 C CA . ALA A 1 82 ? 17.077 5.747 -10.407 1.00 90.25 82 ALA A CA 1
ATOM 667 C C . ALA A 1 82 ? 16.083 6.765 -9.829 1.00 90.25 82 ALA A C 1
ATOM 669 O O . ALA A 1 82 ? 14.884 6.491 -9.718 1.00 90.25 82 ALA A O 1
ATOM 670 N N . LYS A 1 83 ? 16.569 7.961 -9.498 1.00 89.12 83 LYS A N 1
ATOM 671 C CA . LYS A 1 83 ? 15.719 9.063 -9.038 1.00 89.12 83 LYS A CA 1
ATOM 672 C C . LYS A 1 83 ? 14.737 9.491 -10.131 1.00 89.12 83 LYS A C 1
ATOM 674 O O . LYS A 1 83 ? 15.082 9.552 -11.308 1.00 89.12 83 LYS A O 1
ATOM 679 N N . ASN A 1 84 ? 13.515 9.814 -9.734 1.00 86.50 84 ASN A N 1
ATOM 680 C CA . ASN A 1 84 ? 12.335 10.075 -10.559 1.00 86.50 84 ASN A CA 1
ATOM 681 C C . ASN A 1 84 ? 11.917 8.930 -11.493 1.00 86.50 84 ASN A C 1
ATOM 683 O O . ASN A 1 84 ? 11.074 9.141 -12.373 1.00 86.50 84 ASN A O 1
ATOM 687 N N . SER A 1 85 ? 12.477 7.732 -11.322 1.00 89.44 85 SER A N 1
ATOM 688 C CA . SER A 1 85 ? 12.137 6.589 -12.163 1.00 89.44 85 SER A CA 1
ATOM 689 C C . SER A 1 85 ? 10.720 6.088 -11.900 1.00 89.44 85 SER A C 1
ATOM 691 O O . SER A 1 85 ? 10.098 6.332 -10.862 1.00 89.44 85 SER A O 1
ATOM 693 N N . THR A 1 86 ? 10.207 5.318 -12.855 1.00 88.31 86 THR A N 1
ATOM 694 C CA . THR A 1 86 ? 8.966 4.558 -12.681 1.00 88.31 86 THR A CA 1
ATOM 695 C C . THR A 1 86 ? 9.052 3.628 -11.469 1.00 88.31 86 THR A C 1
ATOM 697 O O . THR A 1 86 ? 8.050 3.453 -10.781 1.00 88.31 86 THR A O 1
ATOM 700 N N . GLU A 1 87 ? 10.229 3.065 -11.186 1.00 90.94 87 GLU A N 1
ATOM 701 C CA . GLU A 1 87 ? 10.455 2.176 -10.044 1.00 90.94 87 GLU A CA 1
ATOM 702 C C . GLU A 1 87 ? 10.323 2.924 -8.716 1.00 90.94 87 GLU A C 1
ATOM 704 O O . GLU A 1 87 ? 9.539 2.497 -7.869 1.00 90.94 87 GLU A O 1
ATOM 709 N N . GLU A 1 88 ? 10.996 4.068 -8.563 1.00 93.19 88 GLU A N 1
ATOM 710 C CA . GLU A 1 88 ? 10.887 4.916 -7.367 1.00 93.19 88 GLU A CA 1
ATOM 711 C C . GLU A 1 88 ? 9.429 5.329 -7.123 1.00 93.19 88 GLU A C 1
ATOM 713 O O . GLU A 1 88 ? 8.880 5.081 -6.051 1.00 93.19 88 GLU A O 1
ATOM 718 N N . ARG A 1 89 ? 8.750 5.863 -8.148 1.00 92.88 89 ARG A N 1
ATOM 719 C CA . ARG A 1 89 ? 7.344 6.296 -8.045 1.00 92.88 89 ARG A CA 1
ATOM 720 C C . ARG A 1 89 ? 6.390 5.146 -7.725 1.00 92.88 89 ARG A C 1
ATOM 722 O O . ARG A 1 89 ? 5.386 5.341 -7.033 1.00 92.88 89 ARG A O 1
ATOM 729 N N . ASN A 1 90 ? 6.669 3.948 -8.245 1.00 93.06 90 ASN A N 1
ATOM 730 C CA . ASN A 1 90 ? 5.915 2.745 -7.903 1.00 93.06 90 ASN A CA 1
ATOM 731 C C . ASN A 1 90 ? 6.094 2.417 -6.423 1.00 93.06 90 ASN A C 1
ATOM 733 O O . ASN A 1 90 ? 5.095 2.283 -5.719 1.00 93.06 90 ASN A O 1
ATOM 737 N N . VAL A 1 91 ? 7.335 2.340 -5.940 1.00 95.44 91 VAL A N 1
ATOM 738 C CA . VAL A 1 91 ? 7.628 2.044 -4.533 1.00 95.44 91 VAL A CA 1
ATOM 739 C C . VAL A 1 91 ? 6.999 3.089 -3.611 1.00 95.44 91 VAL A C 1
ATOM 741 O O . VAL A 1 91 ? 6.287 2.721 -2.679 1.00 95.44 91 VAL A O 1
ATOM 744 N N . GLU A 1 92 ? 7.141 4.375 -3.925 1.00 95.38 92 GLU A N 1
ATOM 745 C CA . GLU A 1 92 ? 6.534 5.483 -3.180 1.00 95.38 92 GLU A CA 1
ATOM 746 C C . GLU A 1 92 ? 4.999 5.367 -3.121 1.00 95.38 92 GLU A C 1
ATOM 748 O O . GLU A 1 92 ? 4.367 5.588 -2.082 1.00 95.38 92 GLU A O 1
ATOM 753 N N . THR A 1 93 ? 4.366 4.984 -4.234 1.00 94.88 93 THR A N 1
ATOM 754 C CA . THR A 1 93 ? 2.916 4.759 -4.273 1.00 94.88 93 THR A CA 1
ATOM 755 C C . THR A 1 93 ? 2.514 3.599 -3.366 1.00 94.88 93 THR A C 1
ATOM 757 O O . THR A 1 93 ? 1.564 3.743 -2.592 1.00 94.88 93 THR A O 1
ATOM 760 N N . LYS A 1 94 ? 3.236 2.472 -3.425 1.00 96.00 94 LYS A N 1
ATOM 761 C CA . LYS A 1 94 ? 2.954 1.288 -2.601 1.00 96.00 94 LYS A CA 1
ATOM 762 C C . LYS A 1 94 ? 3.164 1.571 -1.117 1.00 96.00 94 LYS A C 1
ATOM 764 O O . LYS A 1 94 ? 2.304 1.204 -0.320 1.00 96.00 94 LYS A O 1
ATOM 769 N N . LEU A 1 95 ? 4.237 2.275 -0.756 1.00 96.44 95 LEU A N 1
ATOM 770 C CA . LEU A 1 95 ? 4.502 2.721 0.612 1.00 96.44 95 LEU A CA 1
ATOM 771 C C . LEU A 1 95 ? 3.343 3.556 1.144 1.00 96.44 95 LEU A C 1
ATOM 773 O O . LEU A 1 95 ? 2.742 3.208 2.158 1.00 96.44 95 LEU A O 1
ATOM 777 N N . ARG A 1 96 ? 2.959 4.612 0.420 1.00 93.56 96 ARG A N 1
ATOM 778 C CA . ARG A 1 96 ? 1.861 5.491 0.837 1.00 93.56 96 ARG A CA 1
ATOM 779 C C . ARG A 1 96 ? 0.537 4.736 0.972 1.00 93.56 96 ARG A C 1
ATOM 781 O O . ARG A 1 96 ? -0.205 4.968 1.926 1.00 93.56 96 ARG A O 1
ATOM 788 N N . HIS A 1 97 ? 0.249 3.822 0.047 1.00 95.12 97 HIS A N 1
ATOM 789 C CA . HIS A 1 97 ? -0.933 2.966 0.117 1.00 95.12 97 HIS A CA 1
ATOM 790 C C . HIS A 1 97 ? -0.910 2.074 1.373 1.00 95.12 97 HIS A C 1
ATOM 792 O O . HIS A 1 97 ? -1.892 2.042 2.117 1.00 95.12 97 HIS A O 1
ATOM 798 N N . LEU A 1 98 ? 0.213 1.410 1.667 1.00 96.75 98 LEU A N 1
ATOM 799 C CA . LEU A 1 98 ? 0.363 0.548 2.845 1.00 96.75 98 LEU A CA 1
ATOM 800 C C . LEU A 1 98 ? 0.303 1.334 4.161 1.00 96.75 98 LEU A C 1
ATOM 802 O O . LEU A 1 98 ? -0.438 0.934 5.058 1.00 96.75 98 LEU A O 1
ATOM 806 N N . TYR A 1 99 ? 0.970 2.489 4.257 1.00 94.94 99 TYR A N 1
ATOM 807 C CA . TYR A 1 99 ? 0.827 3.410 5.392 1.00 94.94 99 TYR A CA 1
ATOM 808 C C . TYR A 1 99 ? -0.635 3.803 5.618 1.00 94.94 99 TYR A C 1
ATOM 810 O O . TYR A 1 99 ? -1.116 3.792 6.756 1.00 94.94 99 TYR A O 1
ATOM 818 N N . GLY A 1 100 ? -1.358 4.103 4.535 1.00 91.50 100 GLY A N 1
ATOM 819 C CA . GLY A 1 100 ? -2.789 4.381 4.573 1.00 91.50 100 GLY A CA 1
ATOM 820 C C . GLY A 1 100 ? -3.583 3.211 5.155 1.00 91.50 100 GLY A C 1
ATOM 821 O O . GLY A 1 100 ? -4.379 3.406 6.071 1.00 91.50 100 GLY A O 1
ATOM 822 N N . ARG A 1 101 ? -3.342 1.980 4.687 1.00 94.00 101 ARG A N 1
ATOM 823 C CA . ARG A 1 101 ? -4.021 0.775 5.199 1.00 94.00 101 ARG A CA 1
ATOM 824 C C . ARG A 1 101 ? -3.751 0.534 6.681 1.00 94.00 101 ARG A C 1
ATOM 826 O O . ARG A 1 101 ? -4.707 0.412 7.443 1.00 94.00 101 ARG A O 1
ATOM 833 N N . VAL A 1 102 ? -2.488 0.537 7.110 1.00 93.62 102 VAL A N 1
ATOM 834 C CA . VAL A 1 102 ? -2.125 0.308 8.521 1.00 93.62 102 VAL A CA 1
ATOM 835 C C . VAL A 1 102 ? -2.721 1.399 9.419 1.00 93.62 102 VAL A C 1
ATOM 837 O O . VAL A 1 102 ? -3.274 1.110 10.482 1.00 93.62 102 VAL A O 1
ATOM 840 N N . SER A 1 103 ? -2.712 2.655 8.964 1.00 91.44 103 SER A N 1
ATOM 841 C CA . SER A 1 103 ? -3.353 3.764 9.680 1.00 91.44 103 SER A CA 1
ATOM 842 C C . SER A 1 103 ? -4.864 3.566 9.816 1.00 91.44 103 SER A C 1
ATOM 844 O O . SER A 1 103 ? -5.416 3.780 10.896 1.00 91.44 103 SER A O 1
ATOM 846 N N . ARG A 1 104 ? -5.536 3.098 8.757 1.00 89.56 104 ARG A N 1
ATOM 847 C CA . ARG A 1 104 ? -6.972 2.777 8.771 1.00 89.56 104 ARG A CA 1
ATOM 848 C C . ARG A 1 104 ? -7.307 1.653 9.747 1.00 89.56 104 ARG A C 1
ATOM 850 O O . ARG A 1 104 ? -8.286 1.779 10.481 1.00 89.56 104 ARG A O 1
ATOM 857 N N . VAL A 1 105 ? -6.486 0.603 9.806 1.00 91.25 105 VAL A N 1
ATOM 858 C CA . VAL A 1 105 ? -6.625 -0.467 10.808 1.00 91.25 105 VAL A CA 1
ATOM 859 C C . VAL A 1 105 ? -6.546 0.123 12.217 1.00 91.25 105 VAL A C 1
ATOM 861 O O . VAL A 1 105 ? -7.458 -0.072 13.020 1.00 91.25 105 VAL A O 1
ATOM 864 N N . ARG A 1 106 ? -5.507 0.921 12.500 1.00 89.19 106 ARG A N 1
ATOM 865 C CA . ARG A 1 106 ? -5.312 1.560 13.811 1.00 89.19 106 ARG A CA 1
ATOM 866 C C . ARG A 1 106 ? -6.498 2.436 14.225 1.00 89.19 106 ARG A C 1
ATOM 868 O O . ARG A 1 106 ? -6.900 2.399 15.385 1.00 89.19 106 ARG A O 1
ATOM 875 N N . LEU A 1 107 ? -7.056 3.213 13.296 1.00 87.62 107 LEU A N 1
ATOM 876 C CA . LEU A 1 107 ? -8.188 4.110 13.559 1.00 87.62 107 LEU A CA 1
ATOM 877 C C . LEU A 1 107 ? -9.509 3.367 13.808 1.00 87.62 107 LEU A C 1
ATOM 879 O O . LEU A 1 107 ? -10.370 3.885 14.514 1.00 87.62 107 LEU A O 1
ATOM 883 N N . ARG A 1 108 ? -9.680 2.165 13.245 1.00 86.12 108 ARG A N 1
ATOM 884 C CA . ARG A 1 108 ? -10.904 1.359 13.397 1.00 86.12 108 ARG A CA 1
ATOM 885 C C . ARG A 1 108 ? -10.931 0.502 14.661 1.00 86.12 108 ARG A C 1
ATOM 887 O O . ARG A 1 108 ? -12.002 0.045 15.050 1.00 86.12 108 ARG A O 1
ATOM 894 N N . LEU A 1 109 ? -9.787 0.291 15.302 1.00 88.12 109 LEU A N 1
ATOM 895 C CA . LEU A 1 109 ? -9.702 -0.438 16.563 1.00 88.12 109 LEU A CA 1
ATOM 896 C C . LEU A 1 109 ? -10.263 0.383 17.732 1.00 88.12 109 LEU A C 1
ATOM 898 O O . LEU A 1 109 ? -10.051 1.595 17.816 1.00 88.12 109 LEU A O 1
ATOM 902 N N . THR A 1 110 ? -10.924 -0.292 18.679 1.00 90.62 110 THR A N 1
ATOM 903 C CA . THR A 1 110 ? -11.261 0.280 19.994 1.00 90.62 110 THR A CA 1
ATOM 904 C C . THR A 1 110 ? -9.981 0.582 20.777 1.00 90.62 110 THR A C 1
ATOM 906 O O . THR A 1 110 ? -8.896 0.152 20.390 1.00 90.62 110 THR A O 1
ATOM 909 N N . LYS A 1 111 ? -10.069 1.315 21.895 1.00 89.31 111 LYS A N 1
ATOM 910 C CA . LYS A 1 111 ? -8.888 1.564 22.741 1.00 89.31 111 LYS A CA 1
ATOM 911 C C . LYS A 1 111 ? -8.230 0.250 23.185 1.00 89.31 111 LYS A C 1
ATOM 913 O O . LYS A 1 111 ? -7.047 0.064 22.945 1.00 89.31 111 LYS A O 1
ATOM 918 N N . GLU A 1 112 ? -9.025 -0.677 23.710 1.00 89.56 112 GLU A N 1
ATOM 919 C CA . GLU A 1 112 ? -8.566 -2.007 24.130 1.00 89.56 112 GLU A CA 1
ATOM 920 C C . GLU A 1 112 ? -7.967 -2.806 22.965 1.00 89.56 112 GLU A C 1
ATOM 922 O O . GLU A 1 112 ? -6.906 -3.406 23.108 1.00 89.56 112 GLU A O 1
ATOM 927 N N . GLY A 1 113 ? -8.602 -2.771 21.787 1.00 89.00 113 GLY A N 1
ATOM 928 C CA . GLY A 1 113 ? -8.077 -3.432 20.592 1.00 89.00 113 GLY A CA 1
ATOM 929 C C . GLY A 1 113 ? -6.755 -2.828 20.110 1.00 89.00 113 GLY A C 1
ATOM 930 O O . GLY A 1 113 ? -5.881 -3.557 19.650 1.00 89.00 113 GLY A O 1
ATOM 931 N N . ARG A 1 114 ? -6.572 -1.506 20.244 1.00 86.81 114 ARG A N 1
ATOM 932 C CA . ARG A 1 114 ? -5.293 -0.847 19.944 1.00 86.81 114 ARG A CA 1
ATOM 933 C C . ARG A 1 114 ? -4.206 -1.277 20.912 1.00 86.81 114 ARG A C 1
ATOM 935 O O . ARG A 1 114 ? -3.112 -1.561 20.446 1.00 86.81 114 ARG A O 1
ATOM 942 N N . ASP A 1 115 ? -4.506 -1.356 22.204 1.00 87.88 115 ASP A N 1
ATOM 943 C CA . ASP A 1 115 ? -3.532 -1.770 23.217 1.00 87.88 115 ASP A CA 1
ATOM 944 C C . ASP A 1 115 ? -3.096 -3.230 22.985 1.00 87.88 115 ASP A C 1
ATOM 946 O O . ASP A 1 115 ? -1.907 -3.532 23.005 1.00 87.88 115 ASP A O 1
ATOM 950 N N . GLN A 1 116 ? -4.035 -4.120 22.640 1.00 89.62 116 GLN A N 1
ATOM 951 C CA . GLN A 1 116 ? -3.737 -5.520 22.297 1.00 89.62 116 GLN A CA 1
ATOM 952 C C . GLN A 1 116 ? -2.919 -5.678 21.006 1.00 89.62 116 GLN A C 1
ATOM 954 O O . GLN A 1 116 ? -2.173 -6.644 20.856 1.00 89.62 116 GLN A O 1
ATOM 959 N N . MET A 1 117 ? -3.068 -4.756 20.051 1.00 91.12 117 MET A N 1
ATOM 960 C CA . MET A 1 117 ? -2.402 -4.823 18.743 1.00 91.12 117 MET A CA 1
ATOM 961 C C . MET A 1 117 ? -1.244 -3.833 18.587 1.00 91.12 117 MET A C 1
ATOM 963 O O . MET A 1 117 ? -0.686 -3.723 17.491 1.00 91.12 117 MET A O 1
ATOM 967 N N . ALA A 1 118 ? -0.871 -3.122 19.653 1.00 88.62 118 ALA A N 1
ATOM 968 C CA . ALA A 1 118 ? 0.095 -2.029 19.610 1.00 88.62 118 ALA A CA 1
ATOM 969 C C . ALA A 1 118 ? 1.440 -2.481 19.030 1.00 88.62 118 ALA A C 1
ATOM 971 O O . ALA A 1 118 ? 1.957 -1.845 18.107 1.00 88.62 118 ALA A O 1
ATOM 972 N N . ASP A 1 119 ? 1.953 -3.622 19.492 1.00 91.81 119 ASP A N 1
ATOM 973 C CA . ASP A 1 119 ? 3.232 -4.173 19.039 1.00 91.81 119 ASP A CA 1
ATOM 974 C C . ASP A 1 119 ? 3.191 -4.568 17.562 1.00 91.81 119 ASP A C 1
ATOM 976 O O . ASP A 1 119 ? 4.112 -4.267 16.802 1.00 91.81 119 ASP A O 1
ATOM 980 N N . ARG A 1 120 ? 2.089 -5.186 17.115 1.00 93.94 120 ARG A N 1
ATOM 981 C CA . ARG A 1 120 ? 1.919 -5.603 15.714 1.00 93.94 120 ARG A CA 1
ATOM 982 C C . ARG A 1 120 ? 1.851 -4.392 14.785 1.00 93.94 120 ARG A C 1
ATOM 984 O O . ARG A 1 120 ? 2.514 -4.385 13.753 1.00 93.94 120 ARG A O 1
ATOM 991 N N . LEU A 1 121 ? 1.083 -3.364 15.147 1.00 91.94 121 LEU A N 1
ATOM 992 C CA . LEU A 1 121 ? 0.978 -2.130 14.361 1.00 91.94 121 LEU A CA 1
ATOM 993 C C . LEU A 1 121 ? 2.309 -1.376 14.319 1.00 91.94 121 LEU A C 1
ATOM 995 O O . LEU A 1 121 ? 2.723 -0.925 13.253 1.00 91.94 121 LEU A O 1
ATOM 999 N N . THR A 1 122 ? 2.993 -1.279 15.460 1.00 93.00 122 THR A N 1
ATOM 1000 C CA . THR A 1 122 ? 4.321 -0.658 15.558 1.00 93.00 122 THR A CA 1
ATOM 1001 C C . THR A 1 122 ? 5.330 -1.396 14.685 1.00 93.00 122 THR A C 1
ATOM 1003 O O . THR A 1 122 ? 6.068 -0.764 13.938 1.00 93.00 122 THR A O 1
ATOM 1006 N N . ASN A 1 123 ? 5.307 -2.731 14.692 1.00 95.31 123 ASN A N 1
ATOM 1007 C CA . ASN A 1 123 ? 6.157 -3.542 13.827 1.00 95.31 123 ASN A CA 1
ATOM 1008 C C . ASN A 1 123 ? 5.903 -3.263 12.333 1.00 95.31 123 ASN A C 1
ATOM 1010 O O . ASN A 1 123 ? 6.859 -3.075 11.586 1.00 95.31 123 ASN A O 1
ATOM 1014 N N . LEU A 1 124 ? 4.642 -3.165 11.891 1.00 96.00 124 LEU A N 1
ATOM 1015 C CA . LEU A 1 124 ? 4.341 -2.828 10.491 1.00 96.00 124 LEU A CA 1
ATOM 1016 C C . LEU A 1 124 ? 4.834 -1.427 10.108 1.00 96.00 124 LEU A C 1
ATOM 1018 O O . LEU A 1 124 ? 5.420 -1.266 9.040 1.00 96.00 124 LEU A O 1
ATOM 1022 N N . PHE A 1 125 ? 4.641 -0.425 10.971 1.00 95.62 125 PHE A N 1
ATOM 1023 C CA . PHE A 1 125 ? 5.169 0.920 10.721 1.00 95.62 125 PHE A CA 1
ATOM 1024 C C . PHE A 1 125 ? 6.701 0.935 10.670 1.00 95.62 125 PHE A C 1
ATOM 1026 O O . PHE A 1 125 ? 7.268 1.553 9.775 1.00 95.62 125 PHE A O 1
ATOM 1033 N N . ASN A 1 126 ? 7.373 0.205 11.562 1.00 93.38 126 ASN A N 1
ATOM 1034 C CA . ASN A 1 126 ? 8.832 0.093 11.555 1.00 93.38 126 ASN A CA 1
ATOM 1035 C C . ASN A 1 126 ? 9.351 -0.596 10.285 1.00 93.38 126 ASN A C 1
ATOM 1037 O O . ASN A 1 126 ? 10.369 -0.180 9.735 1.00 93.38 126 ASN A O 1
ATOM 1041 N N . GLN A 1 127 ? 8.656 -1.624 9.791 1.00 97.12 127 GLN A N 1
ATOM 1042 C CA . GLN A 1 127 ? 9.010 -2.279 8.529 1.00 97.12 127 GLN A CA 1
ATOM 1043 C C . GLN A 1 127 ? 8.825 -1.344 7.330 1.00 97.12 127 GLN A C 1
ATOM 1045 O O . GLN A 1 127 ? 9.697 -1.292 6.467 1.00 97.12 127 GLN A O 1
ATOM 1050 N N . LEU A 1 128 ? 7.735 -0.571 7.291 1.00 96.12 128 LEU A N 1
ATOM 1051 C CA . LEU A 1 128 ? 7.522 0.444 6.255 1.00 96.12 128 LEU A CA 1
ATOM 1052 C C . LEU A 1 128 ? 8.616 1.520 6.282 1.00 96.12 128 LEU A C 1
ATOM 1054 O O . LEU A 1 128 ? 9.196 1.807 5.237 1.00 96.12 128 LEU A O 1
ATOM 1058 N N . GLY A 1 129 ? 8.973 2.024 7.466 1.00 93.94 129 GLY A N 1
ATOM 1059 C CA . GLY A 1 129 ? 10.084 2.968 7.625 1.00 93.94 129 GLY A CA 1
ATOM 1060 C C . GLY A 1 129 ? 11.437 2.367 7.234 1.00 93.94 129 GLY A C 1
ATOM 1061 O O . GLY A 1 129 ? 12.274 3.034 6.636 1.00 93.94 129 GLY A O 1
ATOM 1062 N N . SER A 1 130 ? 11.644 1.073 7.487 1.00 95.62 130 SER A N 1
ATOM 1063 C CA . SER A 1 130 ? 12.856 0.369 7.048 1.00 95.62 130 SER A CA 1
ATOM 1064 C C . SER A 1 130 ? 12.940 0.257 5.522 1.00 95.62 130 SER A C 1
ATOM 1066 O O . SER A 1 130 ? 14.036 0.330 4.969 1.00 95.62 130 SER A O 1
ATOM 1068 N N . ILE A 1 131 ? 11.804 0.102 4.827 1.00 96.44 131 ILE A N 1
ATOM 1069 C CA . ILE A 1 131 ? 11.760 0.143 3.358 1.00 96.44 131 ILE A CA 1
ATOM 1070 C C . ILE A 1 131 ? 12.094 1.552 2.858 1.00 96.44 131 ILE A C 1
ATOM 1072 O O . ILE A 1 131 ? 12.851 1.661 1.902 1.00 96.44 131 ILE A O 1
ATOM 1076 N N . GLU A 1 132 ? 11.585 2.614 3.489 1.00 94.88 132 GLU A N 1
ATOM 1077 C CA . GLU A 1 132 ? 11.920 4.003 3.118 1.00 94.88 132 GLU A CA 1
ATOM 1078 C C . GLU A 1 132 ? 13.428 4.259 3.202 1.00 94.88 132 GLU A C 1
ATOM 1080 O O . GLU A 1 132 ? 14.040 4.647 2.211 1.00 94.88 132 GLU A O 1
ATOM 1085 N N . VAL A 1 133 ? 14.053 3.908 4.330 1.00 94.25 133 VAL A N 1
ATOM 1086 C CA . VAL A 1 133 ? 15.511 4.023 4.506 1.00 94.25 133 VAL A CA 1
ATOM 1087 C C . VAL A 1 133 ? 16.271 3.197 3.462 1.00 94.25 133 VAL A C 1
ATOM 1089 O O . VAL A 1 133 ? 17.290 3.638 2.926 1.00 94.25 133 VAL A O 1
ATOM 1092 N N . LEU A 1 134 ? 15.783 1.994 3.144 1.00 94.38 134 LEU A N 1
ATOM 1093 C CA . LEU A 1 134 ? 16.385 1.160 2.107 1.00 94.38 134 LEU A CA 1
ATOM 1094 C C . LEU A 1 134 ? 16.279 1.822 0.726 1.00 94.38 134 LEU A C 1
ATOM 1096 O O . LEU A 1 134 ? 17.261 1.809 -0.012 1.00 94.38 134 LEU A O 1
ATOM 1100 N N . VAL A 1 135 ? 15.135 2.408 0.374 1.00 94.06 135 VAL A N 1
ATOM 1101 C CA . VAL A 1 135 ? 14.952 3.125 -0.897 1.00 94.06 135 VAL A CA 1
ATOM 1102 C C . VAL A 1 135 ? 15.929 4.291 -0.997 1.00 94.06 135 VAL A C 1
ATOM 1104 O O . VAL A 1 135 ? 16.643 4.369 -1.994 1.00 94.06 135 VAL A O 1
ATOM 1107 N N . ASP A 1 136 ? 16.042 5.114 0.045 1.00 92.31 136 ASP A N 1
ATOM 1108 C CA . ASP A 1 136 ? 16.975 6.246 0.078 1.00 92.31 136 ASP A CA 1
ATOM 1109 C C . ASP A 1 136 ? 18.423 5.783 -0.147 1.00 92.31 136 ASP A C 1
ATOM 1111 O O . ASP A 1 136 ? 19.125 6.299 -1.017 1.00 92.31 136 ASP A O 1
ATOM 1115 N N . SER A 1 137 ? 18.838 4.699 0.520 1.00 93.25 137 SER A N 1
ATOM 1116 C CA . SER A 1 137 ? 20.174 4.121 0.316 1.00 93.25 137 SER A CA 1
ATOM 1117 C C . SER A 1 137 ? 20.427 3.642 -1.126 1.00 93.25 137 SER A C 1
ATOM 1119 O O . SER A 1 137 ? 21.561 3.663 -1.608 1.00 93.25 137 SER A O 1
ATOM 1121 N N . LYS A 1 138 ? 19.378 3.204 -1.837 1.00 91.81 138 LYS A N 1
ATOM 1122 C CA . LYS A 1 138 ? 19.452 2.727 -3.229 1.00 91.81 138 LYS A CA 1
ATOM 1123 C C . LYS A 1 138 ? 19.398 3.867 -4.243 1.00 91.81 138 LYS A C 1
ATOM 1125 O O . LYS A 1 138 ? 19.886 3.675 -5.360 1.00 91.81 138 LYS A O 1
ATOM 1130 N N . LEU A 1 139 ? 18.811 5.005 -3.872 1.00 89.12 139 LEU A N 1
ATOM 1131 C CA . LEU A 1 139 ? 18.825 6.240 -4.654 1.00 89.12 139 LEU A CA 1
ATOM 1132 C C . LEU A 1 139 ? 20.228 6.862 -4.631 1.00 89.12 139 LEU A C 1
ATOM 1134 O O . LEU A 1 139 ? 20.767 7.189 -5.689 1.00 89.12 139 LEU A O 1
ATOM 1138 N N . ASP A 1 140 ? 20.862 6.930 -3.458 1.00 76.94 140 ASP A N 1
ATOM 1139 C CA . ASP A 1 140 ? 22.192 7.536 -3.285 1.00 76.94 140 ASP A CA 1
ATOM 1140 C C . ASP A 1 140 ? 23.322 6.722 -3.940 1.00 76.94 140 ASP A C 1
ATOM 1142 O O . ASP A 1 140 ? 24.332 7.274 -4.377 1.00 76.94 140 ASP A O 1
ATOM 1146 N N . ALA A 1 141 ? 23.125 5.412 -4.112 1.00 71.44 141 ALA A N 1
ATOM 1147 C CA . ALA A 1 141 ? 24.063 4.527 -4.807 1.00 71.44 141 ALA A CA 1
ATOM 1148 C C . ALA A 1 141 ? 24.202 4.806 -6.323 1.00 71.44 141 ALA A C 1
ATOM 1150 O O . ALA A 1 141 ? 25.004 4.154 -6.989 1.00 71.44 141 ALA A O 1
ATOM 1151 N N . THR A 1 142 ? 23.427 5.739 -6.893 1.00 55.62 142 THR A N 1
ATOM 1152 C CA . THR A 1 142 ? 23.541 6.142 -8.309 1.00 55.62 142 THR A CA 1
ATOM 1153 C C . THR A 1 142 ? 24.660 7.150 -8.584 1.00 55.62 142 THR A C 1
ATOM 1155 O O . THR A 1 142 ? 24.939 7.441 -9.747 1.00 55.62 142 THR A O 1
ATOM 1158 N N . VAL A 1 143 ? 25.345 7.644 -7.548 1.00 50.19 143 VAL A N 1
ATOM 1159 C CA . VAL A 1 143 ? 26.538 8.485 -7.692 1.00 50.19 143 VAL A CA 1
ATOM 1160 C C . VAL A 1 143 ? 27.786 7.606 -7.587 1.00 50.19 143 VAL A C 1
ATOM 1162 O O . VAL A 1 143 ? 28.437 7.560 -6.547 1.00 50.19 143 VAL A O 1
ATOM 1165 N N . GLU A 1 144 ? 28.139 6.890 -8.658 1.00 45.25 144 GLU A N 1
ATOM 1166 C CA . GLU A 1 144 ? 29.532 6.448 -8.785 1.00 45.25 144 GLU A CA 1
ATOM 1167 C C . GLU A 1 144 ? 30.398 7.664 -9.166 1.00 45.25 144 GLU A C 1
ATOM 1169 O O . GLU A 1 144 ? 30.047 8.403 -10.094 1.00 45.25 144 GLU A O 1
ATOM 1174 N N . PRO A 1 145 ? 31.511 7.926 -8.457 1.00 42.53 145 PRO A N 1
ATOM 1175 C CA . PRO A 1 145 ? 32.473 8.925 -8.887 1.00 42.53 145 PRO A CA 1
ATOM 1176 C C . PRO A 1 145 ? 33.101 8.452 -10.201 1.00 42.53 145 PRO A C 1
ATOM 1178 O O . PRO A 1 145 ? 33.645 7.354 -10.281 1.00 42.53 145 PRO A O 1
ATOM 1181 N N . ASN A 1 146 ? 33.027 9.290 -11.236 1.00 38.88 146 ASN A N 1
ATOM 1182 C CA . ASN A 1 146 ? 33.842 9.131 -12.436 1.00 38.88 146 ASN A CA 1
ATOM 1183 C C . ASN A 1 146 ? 35.320 9.130 -12.020 1.00 38.88 146 ASN A C 1
ATOM 1185 O O . ASN A 1 146 ? 35.878 10.199 -11.775 1.0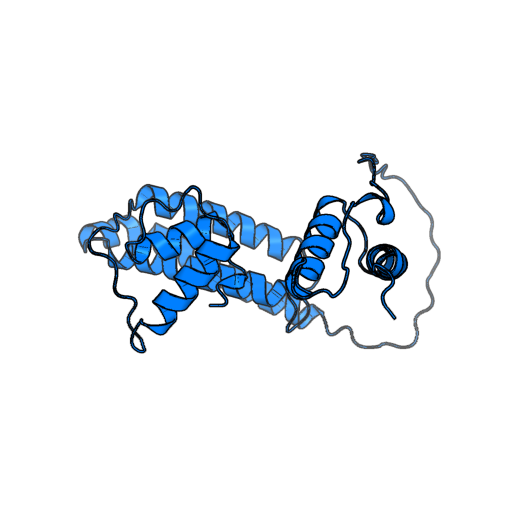0 38.88 146 ASN A O 1
ATOM 1189 N N . ASP A 1 147 ? 35.942 7.957 -11.957 1.00 43.06 147 ASP A N 1
ATOM 1190 C CA . ASP A 1 147 ? 37.394 7.824 -11.877 1.00 43.06 147 ASP A CA 1
ATOM 1191 C C . ASP A 1 147 ? 37.912 7.402 -13.263 1.00 43.06 147 ASP A C 1
ATOM 1193 O O . ASP A 1 147 ? 37.730 6.253 -13.683 1.00 43.06 147 ASP A O 1
ATOM 1197 N N . PRO A 1 148 ? 38.483 8.325 -14.056 1.00 47.62 148 PRO A N 1
ATOM 1198 C CA . PRO A 1 148 ? 38.959 8.014 -15.385 1.00 47.62 148 PRO A CA 1
ATOM 1199 C C . PRO A 1 148 ? 40.398 7.529 -15.261 1.00 47.62 148 PRO A C 1
ATOM 1201 O O . PRO A 1 148 ? 41.282 8.335 -15.512 1.00 47.62 148 PRO A O 1
ATOM 1204 N N . ASN A 1 149 ? 40.635 6.273 -14.850 1.00 51.84 149 ASN A N 1
ATOM 1205 C CA . ASN A 1 149 ? 41.834 5.478 -15.192 1.00 51.84 149 ASN A CA 1
ATOM 1206 C C . ASN A 1 149 ? 42.021 4.254 -14.271 1.00 51.84 149 ASN A C 1
ATOM 1208 O O . ASN A 1 149 ? 42.792 4.331 -13.320 1.00 51.84 149 ASN A O 1
ATOM 1212 N N . VAL A 1 150 ? 41.436 3.093 -14.595 1.00 36.62 150 VAL A N 1
ATOM 1213 C CA . VAL A 1 150 ? 41.993 1.801 -14.143 1.00 36.62 150 VAL A CA 1
ATOM 1214 C C . VAL A 1 150 ? 41.781 0.731 -15.223 1.00 36.62 150 VAL A C 1
ATOM 1216 O O . VAL A 1 150 ? 40.657 0.340 -15.527 1.00 36.62 150 VAL A O 1
ATOM 1219 N N . GLN A 1 151 ? 42.881 0.265 -15.822 1.00 38.56 151 GLN A N 1
ATOM 1220 C CA . GLN A 1 151 ? 42.926 -0.916 -16.696 1.00 38.56 151 GLN A CA 1
ATOM 1221 C C . GLN A 1 151 ? 42.553 -2.199 -15.924 1.00 38.56 151 GLN A C 1
ATOM 1223 O O . GLN A 1 151 ? 42.903 -2.322 -14.750 1.00 38.56 151 GLN A O 1
ATOM 1228 N N . PRO A 1 152 ? 41.927 -3.203 -16.564 1.00 37.97 152 PRO A N 1
ATOM 1229 C CA . PRO A 1 152 ? 41.590 -4.455 -15.892 1.00 37.97 152 PRO A CA 1
ATOM 1230 C C . PRO A 1 152 ? 42.814 -5.384 -15.781 1.00 37.97 152 PRO A C 1
ATOM 1232 O O . PRO A 1 152 ? 43.504 -5.590 -16.784 1.00 37.97 152 PRO A O 1
ATOM 1235 N N . PRO A 1 153 ? 43.073 -6.028 -14.624 1.00 40.38 153 PRO A N 1
ATOM 1236 C CA . PRO A 1 153 ? 43.939 -7.191 -14.579 1.00 40.38 153 PRO A CA 1
ATOM 1237 C C . PRO A 1 153 ? 43.130 -8.464 -14.865 1.00 40.38 153 PRO A C 1
ATOM 1239 O O . PRO A 1 153 ? 42.127 -8.775 -14.224 1.00 40.38 153 PRO A O 1
ATOM 1242 N N . THR A 1 154 ? 43.614 -9.208 -15.849 1.00 43.03 154 THR A N 1
ATOM 1243 C CA . THR A 1 154 ? 43.200 -10.559 -16.228 1.00 43.03 154 THR A CA 1
ATOM 1244 C C . THR A 1 154 ? 43.549 -11.566 -15.129 1.00 43.03 154 THR A C 1
ATOM 1246 O O . THR A 1 154 ? 44.722 -11.696 -14.789 1.00 43.03 154 THR A O 1
ATOM 1249 N N . VAL A 1 155 ? 42.581 -12.350 -14.641 1.00 36.19 155 VAL A N 1
ATOM 1250 C CA . VAL A 1 155 ? 42.834 -13.675 -14.030 1.00 36.19 155 VAL A CA 1
ATOM 1251 C C . VAL A 1 155 ? 41.620 -14.609 -14.200 1.00 36.19 155 VAL A C 1
ATOM 1253 O O . VAL A 1 155 ? 40.496 -14.123 -14.331 1.00 36.19 155 VAL A O 1
ATOM 1256 N N . PRO A 1 156 ? 41.835 -15.940 -14.269 1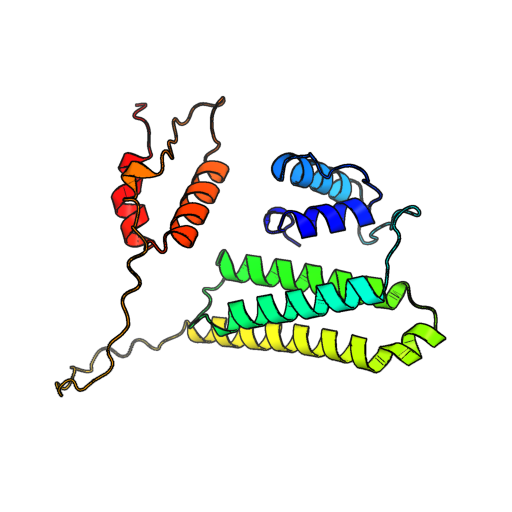.00 37.75 156 PRO A N 1
ATOM 1257 C CA . PRO A 1 156 ? 40.931 -16.867 -14.935 1.00 37.75 156 PRO A CA 1
ATOM 1258 C C . PRO A 1 156 ? 39.884 -17.546 -14.039 1.00 37.75 156 PRO A C 1
ATOM 1260 O O . PRO A 1 156 ? 40.062 -17.777 -12.847 1.00 37.75 156 PRO A O 1
ATOM 1263 N N . LEU A 1 157 ? 38.809 -17.901 -14.741 1.00 40.00 157 LEU A N 1
ATOM 1264 C CA . LEU A 1 157 ? 37.616 -18.688 -14.439 1.00 40.00 157 LEU A CA 1
ATOM 1265 C C . LEU A 1 157 ? 37.846 -19.972 -13.615 1.00 40.00 157 LEU A C 1
ATOM 1267 O O . LEU A 1 157 ? 38.620 -20.831 -14.030 1.00 40.00 157 LEU A O 1
ATOM 1271 N N . LEU A 1 158 ? 37.037 -20.183 -12.566 1.00 33.78 158 LEU A N 1
ATOM 1272 C CA . LEU A 1 158 ? 36.645 -21.528 -12.124 1.00 33.78 158 LEU A CA 1
ATOM 1273 C C . LEU A 1 158 ? 35.237 -21.534 -11.487 1.00 33.78 158 LEU A C 1
ATOM 1275 O O . LEU A 1 158 ? 35.029 -21.018 -10.396 1.00 33.78 158 LEU A O 1
ATOM 1279 N N . GLY A 1 159 ? 34.290 -22.170 -12.185 1.00 39.25 159 GLY A N 1
ATOM 1280 C CA . GLY A 1 159 ? 33.234 -22.999 -11.590 1.00 39.25 159 GLY A CA 1
ATOM 1281 C C . GLY A 1 159 ? 32.059 -22.339 -10.858 1.00 39.25 159 GLY A C 1
ATOM 1282 O O . GLY A 1 159 ? 31.999 -22.385 -9.637 1.00 39.25 159 GLY A O 1
ATOM 1283 N N . ALA A 1 160 ? 31.030 -21.924 -11.602 1.00 30.61 160 ALA A N 1
ATOM 1284 C CA . ALA A 1 160 ? 29.636 -22.061 -11.165 1.00 30.61 160 ALA A CA 1
ATOM 1285 C C . ALA A 1 160 ? 28.734 -22.198 -12.400 1.00 30.61 160 ALA A C 1
ATOM 1287 O O . ALA A 1 160 ? 28.530 -21.244 -13.149 1.00 30.61 160 ALA A O 1
ATOM 1288 N N . GLN A 1 161 ? 28.234 -23.410 -12.653 1.00 31.41 161 GLN A N 1
ATOM 1289 C CA . GLN A 1 161 ? 27.239 -23.645 -13.696 1.00 31.41 161 GLN A CA 1
ATOM 1290 C C . GLN A 1 161 ? 25.915 -23.008 -13.268 1.00 31.41 161 GLN A C 1
ATOM 1292 O O . GLN A 1 161 ? 25.219 -23.510 -12.388 1.00 31.41 161 GLN A O 1
ATOM 1297 N N . VAL A 1 162 ? 25.574 -21.893 -13.910 1.00 31.62 162 VAL A N 1
ATOM 1298 C CA . VAL A 1 162 ? 24.223 -21.338 -13.898 1.00 31.62 162 VAL A CA 1
ATOM 1299 C C . VAL A 1 162 ? 23.361 -22.269 -14.742 1.00 31.62 162 VAL A C 1
ATOM 1301 O O . VAL A 1 162 ? 23.572 -22.408 -15.947 1.00 31.62 162 VAL A O 1
ATOM 1304 N N . VAL A 1 163 ? 22.410 -22.945 -14.101 1.00 28.23 163 VAL A N 1
ATOM 1305 C CA . VAL A 1 163 ? 21.404 -23.750 -14.795 1.00 28.23 163 VAL A CA 1
ATOM 1306 C C . VAL A 1 163 ? 20.537 -22.788 -15.605 1.00 28.23 163 VAL A C 1
ATOM 1308 O O . VAL A 1 163 ? 19.734 -22.032 -15.061 1.00 28.23 163 VAL A O 1
ATOM 1311 N N . ASN A 1 164 ? 20.768 -22.781 -16.914 1.00 31.83 164 ASN A N 1
ATOM 1312 C CA . ASN A 1 164 ? 20.056 -21.974 -17.889 1.00 31.83 164 ASN A CA 1
ATOM 1313 C C . ASN A 1 164 ? 18.649 -22.561 -18.061 1.00 31.83 164 ASN A C 1
ATOM 1315 O O . ASN A 1 164 ? 18.438 -23.518 -18.806 1.00 31.83 164 ASN A O 1
ATOM 1319 N N . ILE A 1 165 ? 17.683 -22.032 -17.310 1.00 31.56 165 ILE A N 1
ATOM 1320 C CA . ILE A 1 165 ? 16.270 -22.316 -17.550 1.00 31.56 165 ILE A CA 1
ATOM 1321 C C . ILE A 1 165 ? 15.907 -21.539 -18.814 1.00 31.56 165 ILE A C 1
ATOM 1323 O O . ILE A 1 165 ? 15.565 -20.359 -18.751 1.00 31.56 165 ILE A O 1
ATOM 1327 N N . HIS A 1 166 ? 16.008 -22.202 -19.966 1.00 35.16 166 HIS A N 1
ATOM 1328 C CA . HIS A 1 166 ? 15.491 -21.713 -21.237 1.00 35.16 166 HIS A CA 1
ATOM 1329 C C . HIS A 1 166 ? 13.968 -21.539 -21.138 1.00 35.16 166 HIS A C 1
ATOM 1331 O O . HIS A 1 166 ? 13.189 -22.403 -21.536 1.00 35.16 166 HIS A O 1
ATOM 1337 N N . LYS A 1 167 ? 13.517 -20.406 -20.593 1.00 43.59 167 LYS A N 1
ATOM 1338 C CA . LYS A 1 167 ? 12.203 -19.876 -20.942 1.00 43.59 167 LYS A CA 1
ATOM 1339 C C . LYS A 1 167 ? 12.311 -19.501 -22.410 1.00 43.59 167 LYS A C 1
ATOM 1341 O O . LYS A 1 167 ? 13.162 -18.691 -22.758 1.00 43.59 167 LYS A O 1
ATOM 1346 N N . HIS A 1 168 ? 11.507 -20.136 -23.259 1.00 39.88 168 HIS A N 1
ATOM 1347 C CA . HIS A 1 168 ? 11.355 -19.746 -24.654 1.00 39.88 168 HIS A CA 1
ATOM 1348 C C . HIS A 1 168 ? 11.087 -18.237 -24.706 1.00 39.88 168 HIS A C 1
ATOM 1350 O O . HIS A 1 168 ? 9.984 -17.787 -24.399 1.00 39.88 168 HIS A O 1
ATOM 1356 N N . GLN A 1 169 ? 12.123 -17.456 -25.015 1.00 51.16 169 GLN A N 1
ATOM 1357 C CA . GLN A 1 169 ? 11.996 -16.030 -25.250 1.00 51.16 169 GLN A CA 1
ATOM 1358 C C . GLN A 1 169 ? 11.249 -15.905 -26.566 1.00 51.16 169 GLN A C 1
ATOM 1360 O O . GLN A 1 169 ? 11.793 -16.201 -27.628 1.00 51.16 169 GLN A O 1
ATOM 1365 N N . VAL A 1 170 ? 9.966 -15.563 -26.480 1.00 58.09 170 VAL A N 1
ATOM 1366 C CA . VAL A 1 170 ? 9.196 -15.160 -27.652 1.00 58.09 170 VAL A CA 1
ATOM 1367 C C . VAL A 1 170 ? 9.868 -13.884 -28.163 1.00 58.09 170 VAL A C 1
ATOM 1369 O O . VAL A 1 170 ? 9.896 -12.903 -27.409 1.00 58.09 170 VAL A O 1
ATOM 1372 N N . PRO A 1 171 ? 10.446 -13.889 -29.381 1.00 65.31 171 PRO A N 1
ATOM 1373 C CA . PRO A 1 171 ? 11.106 -12.716 -29.941 1.00 65.31 171 PRO A CA 1
ATOM 1374 C C . PRO A 1 171 ? 10.174 -11.509 -29.899 1.00 65.31 171 PRO A C 1
ATOM 1376 O O . PRO A 1 171 ? 8.967 -11.671 -30.087 1.00 65.31 171 PRO A O 1
ATOM 1379 N N . VAL A 1 172 ? 10.727 -10.314 -29.670 1.00 63.00 172 VAL A N 1
ATOM 1380 C CA . VAL A 1 172 ? 9.946 -9.079 -29.487 1.00 63.00 172 VAL A CA 1
ATOM 1381 C C . VAL A 1 172 ? 8.920 -8.896 -30.611 1.00 63.00 172 VAL A C 1
ATOM 1383 O O . VAL A 1 172 ? 7.738 -8.730 -30.338 1.00 63.00 172 VAL A O 1
ATOM 1386 N N . CYS A 1 173 ? 9.303 -9.126 -31.871 1.00 58.72 173 CYS A N 1
ATOM 1387 C CA . CYS A 1 173 ? 8.419 -9.047 -33.043 1.00 58.72 173 CYS A CA 1
ATOM 1388 C C . CYS A 1 173 ? 7.183 -9.982 -33.024 1.00 58.72 173 CYS A C 1
ATOM 1390 O O . CYS A 1 173 ? 6.230 -9.757 -33.769 1.00 58.72 173 CYS A O 1
ATOM 1392 N N . GLN A 1 174 ? 7.151 -11.010 -32.170 1.00 65.19 174 GLN A N 1
ATOM 1393 C CA . GLN A 1 174 ? 6.045 -11.973 -32.049 1.00 65.19 174 GLN A CA 1
ATOM 1394 C C . GLN A 1 174 ? 5.080 -11.658 -30.897 1.00 65.19 174 GLN A C 1
ATOM 1396 O O . GLN A 1 174 ? 4.162 -12.429 -30.624 1.00 65.19 174 GLN A O 1
ATOM 1401 N N . TRP A 1 175 ? 5.244 -10.518 -30.223 1.00 76.56 175 TRP A N 1
ATOM 1402 C CA . TRP A 1 175 ? 4.415 -10.131 -29.077 1.00 76.56 175 TRP A CA 1
ATOM 1403 C C . TRP A 1 175 ? 2.971 -9.763 -29.438 1.00 76.56 175 TRP A C 1
ATOM 1405 O O . TRP A 1 175 ? 2.141 -9.575 -28.548 1.00 76.56 175 TRP A O 1
ATOM 1415 N N . GLY A 1 176 ? 2.660 -9.642 -30.735 1.00 69.06 176 GLY A N 1
ATOM 1416 C CA . GLY A 1 176 ? 1.339 -9.223 -31.211 1.00 69.06 176 GLY A CA 1
ATOM 1417 C C . GLY A 1 176 ? 0.965 -7.806 -30.764 1.00 69.06 176 GLY A C 1
ATOM 1418 O O . GLY A 1 176 ? -0.209 -7.442 -30.796 1.00 69.06 176 GLY A O 1
ATOM 1419 N N . LEU A 1 177 ? 1.953 -7.023 -30.318 1.00 76.31 177 LEU A N 1
ATOM 1420 C CA . LEU A 1 177 ? 1.781 -5.652 -29.880 1.00 76.31 177 LEU A CA 1
ATOM 1421 C C . LEU A 1 177 ? 1.976 -4.727 -31.078 1.00 76.31 177 LEU A C 1
ATOM 1423 O O . LEU A 1 177 ? 3.020 -4.751 -31.724 1.00 76.31 177 LEU A O 1
ATOM 1427 N N . LYS A 1 178 ? 0.954 -3.929 -31.377 1.00 77.00 178 LYS A N 1
ATOM 1428 C CA . LYS A 1 178 ? 0.972 -2.985 -32.487 1.00 77.00 178 LYS A CA 1
ATOM 1429 C C . LYS A 1 178 ? 0.361 -1.658 -32.076 1.00 77.00 178 LYS A C 1
ATOM 1431 O O . LYS A 1 178 ? -0.680 -1.630 -31.416 1.00 77.00 178 LYS A O 1
ATOM 1436 N N . PHE A 1 179 ? 0.993 -0.572 -32.491 1.00 78.31 179 PHE A N 1
ATOM 1437 C CA . PHE A 1 179 ? 0.512 0.784 -32.298 1.00 78.31 179 PHE A CA 1
ATOM 1438 C C . PHE A 1 179 ? 0.304 1.452 -33.655 1.00 78.31 179 PHE A C 1
ATOM 1440 O O . PHE A 1 179 ? 1.250 1.624 -34.416 1.00 78.31 179 PHE A O 1
ATOM 1447 N N . SER A 1 180 ? -0.941 1.828 -33.943 1.00 70.38 180 SER A N 1
ATOM 1448 C CA . SER A 1 180 ? -1.356 2.401 -35.230 1.00 70.38 180 SER A CA 1
ATOM 1449 C C . SER A 1 180 ? -1.622 3.907 -35.185 1.00 70.38 180 SER A C 1
ATOM 1451 O O . SER A 1 180 ? -2.080 4.479 -36.168 1.00 70.38 180 SER A O 1
ATOM 1453 N N . GLY A 1 181 ? -1.412 4.568 -34.040 1.00 65.62 181 GLY A N 1
ATOM 1454 C CA . GLY A 1 181 ? -1.592 6.020 -33.898 1.00 65.62 181 GLY A CA 1
ATOM 1455 C C . GLY A 1 181 ? -3.031 6.543 -34.037 1.00 65.62 181 GLY A C 1
ATOM 1456 O O . GLY A 1 181 ? -3.270 7.736 -33.844 1.00 65.62 181 GLY A O 1
ATOM 1457 N N . ASN A 1 182 ? -4.013 5.688 -34.338 1.00 69.69 182 ASN A N 1
ATOM 1458 C CA . ASN A 1 182 ? -5.390 6.112 -34.557 1.00 69.69 182 ASN A CA 1
ATOM 1459 C C . ASN A 1 182 ? -6.138 6.381 -33.230 1.00 69.69 182 ASN A C 1
ATOM 1461 O O . ASN A 1 182 ? -5.914 5.748 -32.200 1.00 69.69 182 ASN A O 1
ATOM 1465 N N . LYS A 1 183 ? -7.090 7.327 -33.244 1.00 59.50 183 LYS A N 1
ATOM 1466 C CA . LYS A 1 183 ? -7.897 7.688 -32.053 1.00 59.50 183 LYS A CA 1
ATOM 1467 C C . LYS A 1 183 ? -8.851 6.577 -31.582 1.00 59.50 183 LYS A C 1
ATOM 1469 O O . LYS A 1 183 ? -9.504 6.741 -30.556 1.00 59.50 183 LYS A O 1
ATOM 1474 N N . GLN A 1 184 ? -8.975 5.492 -32.346 1.00 58.19 184 GLN A N 1
ATOM 1475 C CA . GLN A 1 184 ? -9.883 4.369 -32.086 1.00 58.19 184 GLN A CA 1
ATOM 1476 C C . GLN A 1 184 ? -9.156 3.121 -31.546 1.00 58.19 184 GLN A C 1
ATOM 1478 O O . GLN A 1 184 ? -9.818 2.161 -31.160 1.00 58.19 184 GLN A O 1
ATOM 1483 N N . GLY A 1 185 ? -7.820 3.135 -31.498 1.00 66.38 185 GLY A N 1
ATOM 1484 C CA . GLY A 1 185 ? -6.970 2.032 -31.053 1.00 66.38 185 GLY A CA 1
ATOM 1485 C C . GLY A 1 185 ? -6.343 2.253 -29.675 1.00 66.38 185 GLY A C 1
ATOM 1486 O O . GLY A 1 185 ? -6.829 3.028 -28.849 1.00 66.38 185 GLY A O 1
ATOM 1487 N N . MET A 1 186 ? -5.254 1.529 -29.406 1.00 72.19 186 MET A N 1
ATOM 1488 C CA . MET A 1 186 ? -4.501 1.630 -28.154 1.00 72.19 186 MET A CA 1
ATOM 1489 C C . MET A 1 186 ? -3.837 3.011 -28.046 1.00 72.19 186 MET A C 1
ATOM 1491 O O . MET A 1 186 ? -3.168 3.449 -28.976 1.00 72.19 186 MET A O 1
ATOM 1495 N N . SER A 1 187 ? -4.011 3.707 -26.917 1.00 80.06 187 SER A N 1
ATOM 1496 C CA . SER A 1 187 ? -3.329 4.986 -26.683 1.00 80.06 187 SER A CA 1
ATOM 1497 C C . SER A 1 187 ? -1.822 4.783 -26.506 1.00 80.06 187 SER A C 1
ATOM 1499 O O . SER A 1 187 ? -1.391 3.713 -26.079 1.00 80.06 187 SER A O 1
ATOM 1501 N N . VAL A 1 188 ? -1.018 5.822 -26.767 1.00 77.12 188 VAL A N 1
ATOM 1502 C CA . VAL A 1 188 ? 0.451 5.779 -26.596 1.00 77.12 188 VAL A CA 1
ATOM 1503 C C . VAL A 1 188 ? 0.832 5.272 -25.202 1.00 77.12 188 VAL A C 1
ATOM 1505 O O . VAL A 1 188 ? 1.648 4.367 -25.076 1.00 77.12 188 VAL A O 1
ATOM 1508 N N . ASN A 1 189 ? 0.189 5.790 -24.151 1.00 75.25 189 ASN A N 1
ATOM 1509 C CA . ASN A 1 189 ? 0.462 5.350 -22.780 1.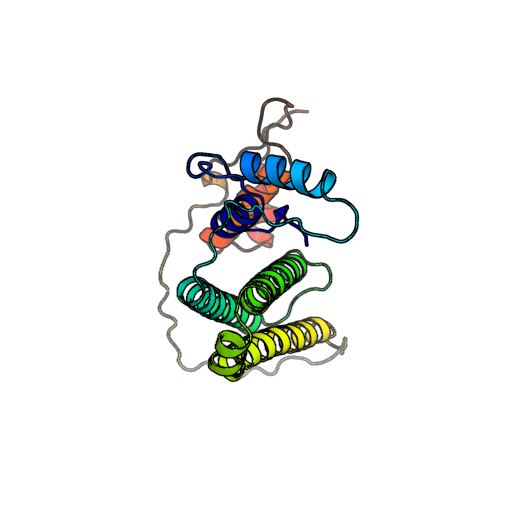00 75.25 189 ASN A CA 1
ATOM 1510 C C . ASN A 1 189 ? 0.089 3.878 -22.554 1.00 75.25 189 ASN A C 1
ATOM 1512 O O . ASN A 1 189 ? 0.852 3.158 -21.923 1.00 75.25 189 ASN A O 1
ATOM 1516 N N . ALA A 1 190 ? -1.042 3.411 -23.093 1.00 75.44 190 ALA A N 1
ATOM 1517 C CA . ALA A 1 190 ? -1.442 2.008 -22.971 1.00 75.44 190 ALA A CA 1
ATOM 1518 C C . ALA A 1 190 ? -0.500 1.064 -23.741 1.00 75.44 190 ALA A C 1
ATOM 1520 O O . ALA A 1 190 ? -0.238 -0.045 -23.284 1.00 75.44 190 ALA A O 1
ATOM 1521 N N . PHE A 1 191 ? 0.042 1.515 -24.874 1.00 82.12 191 PHE A N 1
ATOM 1522 C CA . PHE A 1 191 ? 1.052 0.785 -25.637 1.00 82.12 191 PHE A CA 1
ATOM 1523 C C . PHE A 1 191 ? 2.373 0.678 -24.876 1.00 82.12 191 PHE A C 1
ATOM 1525 O O . PHE A 1 191 ? 2.899 -0.423 -24.738 1.00 82.12 191 PHE A O 1
ATOM 1532 N N . LEU A 1 192 ? 2.870 1.791 -24.329 1.00 82.06 192 LEU A N 1
ATOM 1533 C CA . LEU A 1 192 ? 4.099 1.807 -23.534 1.00 82.06 192 LEU A CA 1
ATOM 1534 C C . LEU A 1 192 ? 3.970 0.940 -22.275 1.00 82.06 192 LEU A C 1
ATOM 1536 O O . LEU A 1 192 ? 4.877 0.172 -21.968 1.00 82.06 192 LEU A O 1
ATOM 1540 N N . GLU A 1 193 ? 2.825 1.003 -21.587 1.00 80.81 193 GLU A N 1
ATOM 1541 C CA . GLU A 1 193 ? 2.532 0.125 -20.448 1.00 80.81 193 GLU A CA 1
ATOM 1542 C C . GLU A 1 193 ? 2.561 -1.351 -20.868 1.00 80.81 193 GLU A C 1
ATOM 1544 O O . GLU A 1 193 ? 3.215 -2.167 -20.219 1.00 80.81 193 GLU A O 1
ATOM 1549 N N . ARG A 1 194 ? 1.914 -1.704 -21.986 1.00 80.19 194 ARG A N 1
ATOM 1550 C CA . ARG A 1 194 ? 1.841 -3.096 -22.441 1.00 80.19 194 ARG A CA 1
ATOM 1551 C C . ARG A 1 194 ? 3.181 -3.641 -22.946 1.00 80.19 194 ARG A C 1
ATOM 1553 O O . ARG A 1 194 ? 3.478 -4.812 -22.710 1.00 80.19 194 ARG A O 1
ATOM 1560 N N . ALA A 1 195 ? 3.983 -2.813 -23.613 1.00 82.06 195 ALA A N 1
ATOM 1561 C CA . ALA A 1 195 ? 5.340 -3.159 -24.034 1.00 82.06 195 ALA A CA 1
ATOM 1562 C C . ALA A 1 195 ? 6.238 -3.454 -22.824 1.00 82.06 195 ALA A C 1
ATOM 1564 O O . ALA A 1 195 ? 6.965 -4.447 -22.819 1.00 82.06 195 ALA A O 1
ATOM 1565 N N . GLU A 1 196 ? 6.132 -2.644 -21.770 1.00 79.06 196 GLU A N 1
ATOM 1566 C CA . GLU A 1 196 ? 6.921 -2.808 -20.548 1.00 79.06 196 GLU A CA 1
ATOM 1567 C C . GLU A 1 196 ? 6.475 -4.028 -19.723 1.00 79.06 196 GLU A C 1
ATOM 1569 O O . GLU A 1 196 ? 7.312 -4.772 -19.207 1.00 79.06 196 GLU A O 1
ATOM 1574 N N . GLU A 1 197 ? 5.169 -4.311 -19.658 1.00 78.69 197 GLU A N 1
ATOM 1575 C CA . GLU A 1 197 ? 4.646 -5.548 -19.059 1.00 78.69 197 GLU A CA 1
ATOM 1576 C C . GLU A 1 197 ? 5.230 -6.799 -19.728 1.00 78.69 197 GLU A C 1
ATOM 1578 O O . GLU A 1 197 ? 5.656 -7.734 -19.045 1.00 78.69 197 GLU A O 1
ATOM 1583 N N . LEU A 1 198 ? 5.269 -6.817 -21.064 1.00 76.62 198 LEU A N 1
ATOM 1584 C CA . LEU A 1 198 ? 5.812 -7.934 -21.837 1.00 76.62 198 LEU A CA 1
ATOM 1585 C C . LEU A 1 198 ? 7.330 -8.046 -21.683 1.00 76.62 198 LEU A C 1
ATOM 1587 O O . LEU A 1 198 ? 7.842 -9.153 -21.501 1.00 76.62 198 LEU A O 1
ATOM 1591 N N . ARG A 1 199 ? 8.037 -6.912 -21.648 1.00 82.88 199 ARG A N 1
ATOM 1592 C CA . ARG A 1 199 ? 9.477 -6.859 -21.386 1.00 82.88 199 ARG A CA 1
ATOM 1593 C C . ARG A 1 199 ? 9.831 -7.496 -20.046 1.00 82.88 199 ARG A C 1
ATOM 1595 O O . ARG A 1 199 ? 10.728 -8.335 -19.984 1.00 82.88 199 ARG A O 1
ATOM 1602 N N . ILE A 1 200 ? 9.101 -7.146 -18.988 1.00 74.94 200 ILE A N 1
ATOM 1603 C CA . ILE A 1 200 ? 9.303 -7.706 -17.646 1.00 74.94 200 ILE A CA 1
ATOM 1604 C C . ILE A 1 200 ? 8.929 -9.194 -17.615 1.00 74.94 200 ILE A C 1
ATOM 1606 O O . ILE A 1 200 ? 9.679 -10.002 -17.068 1.00 74.94 200 ILE A O 1
ATOM 1610 N N . 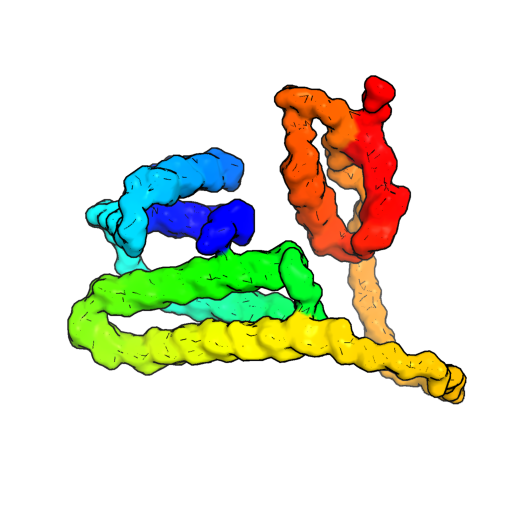ALA A 1 201 ? 7.799 -9.576 -18.219 1.00 69.12 201 ALA A N 1
ATOM 1611 C CA . ALA A 1 201 ? 7.317 -10.958 -18.214 1.00 69.12 201 ALA A CA 1
ATOM 1612 C C . ALA A 1 201 ? 8.247 -11.929 -18.964 1.00 69.12 201 ALA A C 1
ATOM 1614 O O . ALA A 1 201 ? 8.386 -13.087 -18.558 1.00 69.12 201 ALA A O 1
ATOM 1615 N N . LEU A 1 202 ? 8.891 -11.458 -20.035 1.00 75.81 202 LEU A N 1
ATOM 1616 C CA . LEU A 1 202 ? 9.781 -12.250 -20.889 1.00 75.81 202 LEU A CA 1
ATOM 1617 C C . LEU A 1 202 ? 11.272 -12.026 -20.594 1.00 75.81 202 LEU A C 1
ATOM 1619 O O . LEU A 1 202 ? 12.117 -12.704 -21.177 1.00 75.81 202 LEU A O 1
ATOM 1623 N N . GLY A 1 203 ? 11.599 -11.133 -19.653 1.00 68.38 203 GLY A N 1
ATOM 1624 C CA . GLY A 1 203 ? 12.973 -10.856 -19.233 1.00 68.38 203 GLY A CA 1
ATOM 1625 C C . GLY A 1 203 ? 13.824 -10.209 -20.326 1.00 68.38 203 GLY A C 1
ATOM 1626 O O . GLY A 1 203 ? 15.022 -10.471 -20.395 1.00 68.38 203 GLY A O 1
ATOM 1627 N N . VAL A 1 204 ? 13.206 -9.401 -21.188 1.00 78.12 204 VAL A N 1
ATOM 1628 C CA . VAL A 1 204 ? 13.878 -8.717 -22.300 1.00 78.12 204 VAL A CA 1
ATOM 1629 C C . VAL A 1 204 ? 14.560 -7.440 -21.801 1.00 78.12 204 VAL A C 1
ATOM 1631 O O . VAL A 1 204 ? 14.054 -6.727 -20.926 1.00 78.12 204 VAL A O 1
ATOM 1634 N N . SER A 1 205 ? 15.753 -7.153 -22.318 1.00 74.44 205 SER A N 1
ATOM 1635 C CA . SER A 1 205 ? 16.474 -5.932 -21.945 1.00 74.44 205 SER A CA 1
ATOM 1636 C C . SER A 1 205 ? 15.821 -4.693 -22.568 1.00 74.44 205 SER A C 1
ATOM 1638 O O . SER A 1 205 ? 15.193 -4.767 -23.620 1.00 74.44 205 SER A O 1
ATOM 1640 N N . GLU A 1 206 ? 15.961 -3.531 -21.930 1.00 76.44 206 GLU A N 1
ATOM 1641 C CA . GLU A 1 206 ? 15.430 -2.272 -22.475 1.00 76.44 206 GLU A CA 1
ATOM 1642 C C . GLU A 1 206 ? 16.029 -1.951 -23.854 1.00 76.44 206 GLU A C 1
ATOM 1644 O O . GLU A 1 206 ? 15.310 -1.560 -24.767 1.00 76.44 206 GLU A O 1
ATOM 1649 N N . VAL A 1 207 ? 17.325 -2.217 -24.038 1.00 74.50 207 VAL A N 1
ATOM 1650 C CA . VAL A 1 207 ? 18.034 -2.032 -25.315 1.00 74.50 207 VAL A CA 1
ATOM 1651 C C . VAL A 1 207 ? 17.446 -2.918 -26.417 1.00 74.50 207 VAL A C 1
ATOM 1653 O O . VAL A 1 207 ? 17.270 -2.474 -27.547 1.00 74.50 207 VAL A O 1
ATOM 1656 N N . GLU A 1 208 ? 17.109 -4.164 -26.095 1.00 75.12 208 GLU A N 1
ATOM 1657 C CA . GLU A 1 208 ? 16.518 -5.112 -27.042 1.00 75.12 208 GLU A CA 1
ATOM 1658 C C . GLU A 1 208 ? 15.077 -4.740 -27.420 1.00 75.12 208 GLU A C 1
ATOM 1660 O O . GLU A 1 208 ? 14.705 -4.839 -28.592 1.00 75.12 208 GLU A O 1
ATOM 1665 N N . LEU A 1 209 ? 14.294 -4.232 -26.460 1.00 80.94 209 LEU A N 1
ATOM 1666 C CA . LEU A 1 209 ? 12.974 -3.665 -26.734 1.00 80.94 209 LEU A CA 1
ATOM 1667 C C . LEU A 1 209 ? 13.080 -2.435 -27.645 1.00 80.94 209 LEU A C 1
ATOM 1669 O O . LEU A 1 209 ? 12.355 -2.355 -28.630 1.00 80.94 209 LEU A O 1
ATOM 1673 N N . LEU A 1 210 ? 13.992 -1.502 -27.353 1.00 78.69 210 LEU A N 1
ATOM 1674 C CA . LEU A 1 210 ? 14.187 -0.282 -28.144 1.00 78.69 210 LEU A CA 1
ATOM 1675 C C . LEU A 1 210 ? 14.641 -0.582 -29.575 1.00 78.69 210 LEU A C 1
ATOM 1677 O O . LEU A 1 210 ? 14.140 0.030 -30.514 1.00 78.69 210 LEU A O 1
ATOM 1681 N N . ASN A 1 211 ? 15.531 -1.559 -29.757 1.00 76.19 211 ASN A N 1
ATOM 1682 C CA . ASN A 1 211 ? 15.979 -1.982 -31.085 1.00 76.19 211 ASN A CA 1
ATOM 1683 C C . ASN A 1 211 ? 14.865 -2.650 -31.907 1.00 76.19 211 ASN A C 1
ATOM 1685 O O . ASN A 1 211 ? 14.932 -2.642 -33.133 1.00 76.19 211 ASN A O 1
ATOM 1689 N N . SER A 1 212 ? 13.844 -3.199 -31.243 1.00 75.00 212 SER A N 1
ATOM 1690 C CA . SER A 1 212 ? 12.733 -3.921 -31.879 1.00 75.00 212 SER A CA 1
ATOM 1691 C C . SER A 1 212 ? 11.417 -3.131 -31.872 1.00 75.00 212 SER A C 1
ATOM 1693 O O . SER A 1 212 ? 10.407 -3.609 -32.378 1.00 75.00 212 SER A O 1
ATOM 1695 N N . ILE A 1 213 ? 11.395 -1.918 -31.304 1.00 74.56 213 ILE A N 1
ATOM 1696 C CA . ILE A 1 213 ? 10.161 -1.135 -31.136 1.00 74.56 213 ILE A CA 1
ATOM 1697 C C . ILE A 1 213 ? 9.586 -0.671 -32.476 1.00 74.56 213 ILE A C 1
ATOM 1699 O O . ILE A 1 213 ? 8.380 -0.477 -32.597 1.00 74.56 213 ILE A O 1
ATOM 1703 N N . VAL A 1 214 ? 10.447 -0.534 -33.488 1.00 73.88 214 VAL A N 1
ATOM 1704 C CA . VAL A 1 214 ? 10.066 -0.177 -34.859 1.00 73.88 214 VAL A CA 1
ATOM 1705 C C . VAL A 1 214 ? 9.138 -1.238 -35.460 1.00 73.88 214 VAL A C 1
ATOM 1707 O O . VAL A 1 214 ? 8.184 -0.877 -36.139 1.00 73.88 214 VAL A O 1
ATOM 1710 N N . ASP A 1 215 ? 9.315 -2.518 -35.112 1.00 71.38 215 ASP A N 1
ATOM 1711 C CA . ASP A 1 215 ? 8.449 -3.618 -35.568 1.00 71.38 215 ASP A CA 1
ATOM 1712 C C . ASP A 1 215 ? 7.050 -3.596 -34.920 1.00 71.38 215 ASP A C 1
ATOM 1714 O O . ASP A 1 215 ? 6.153 -4.352 -35.304 1.00 71.38 215 ASP A O 1
ATOM 1718 N N . HIS A 1 216 ? 6.851 -2.757 -33.902 1.00 67.50 216 HIS A N 1
ATOM 1719 C CA . HIS A 1 216 ? 5.586 -2.594 -33.181 1.00 67.50 216 HIS A CA 1
ATOM 1720 C C . HIS A 1 216 ? 4.813 -1.341 -33.586 1.00 67.50 216 HIS A C 1
ATOM 1722 O O . HIS A 1 216 ? 3.691 -1.136 -33.118 1.00 67.50 216 HIS A O 1
ATOM 1728 N N . LEU A 1 217 ? 5.379 -0.519 -34.465 1.00 73.75 217 LEU A N 1
ATOM 1729 C CA . LEU A 1 217 ? 4.707 0.633 -35.045 1.00 73.75 217 LEU A CA 1
ATOM 1730 C C . LEU A 1 217 ? 4.098 0.207 -36.385 1.00 73.75 217 LEU A C 1
ATOM 1732 O O . LEU A 1 217 ? 4.796 -0.304 -37.257 1.00 73.75 217 LEU A O 1
ATOM 1736 N N . GLU A 1 218 ? 2.785 0.375 -36.551 1.00 66.94 218 GLU A N 1
ATOM 1737 C CA . GLU A 1 218 ? 2.176 0.239 -37.876 1.00 66.94 218 GLU A CA 1
ATOM 1738 C C . GLU A 1 218 ? 2.419 1.523 -38.666 1.00 66.94 218 GLU A C 1
ATOM 1740 O O . GLU A 1 218 ? 2.184 2.624 -38.168 1.00 66.94 218 GLU A O 1
ATOM 1745 N N . ASP A 1 219 ? 2.907 1.359 -39.893 1.00 53.41 219 ASP A N 1
ATOM 1746 C CA . ASP A 1 219 ? 3.276 2.447 -40.791 1.00 53.41 219 ASP A CA 1
ATOM 1747 C C . ASP A 1 219 ? 2.041 3.311 -41.111 1.00 53.41 219 ASP A C 1
ATOM 1749 O O . ASP A 1 219 ? 1.138 2.898 -41.843 1.00 53.41 219 ASP A O 1
ATOM 1753 N N . GLN A 1 220 ? 1.986 4.511 -40.534 1.00 44.88 220 GLN A N 1
ATOM 1754 C CA . GLN A 1 220 ? 1.189 5.623 -41.043 1.00 44.88 220 GLN A CA 1
ATOM 1755 C C . GLN A 1 220 ? 2.086 6.862 -41.092 1.00 44.88 220 GLN A C 1
ATOM 1757 O O . GLN A 1 220 ? 2.437 7.431 -40.058 1.00 44.88 220 GLN A O 1
ATOM 1762 N N . ALA A 1 221 ? 2.458 7.217 -42.324 1.00 38.62 221 ALA A N 1
ATOM 1763 C CA . ALA A 1 221 ? 2.990 8.517 -42.718 1.00 38.62 221 ALA A CA 1
ATOM 1764 C C . ALA A 1 221 ? 2.066 9.677 -42.311 1.00 38.62 221 ALA A C 1
ATOM 1766 O O . ALA A 1 221 ? 0.826 9.481 -42.319 1.00 38.62 221 ALA A O 1
#

Secondary structure (DSSP, 8-state):
--GGG--HHHHHHHHHHTT----TTS-HHHHHHHHHHHHHHS-TT-----TT----HHHHHHHHHHHHHHHHHHHHH-S---TT-HHHHHHHHHHHHHHHHHHHHHHHS-HHHHHHHHHHHHHHHHHHHHHHHHHHHHHHTT--------PPPP-----------------GGGS---B---TTS--HHHHHHHHHHHHHHHT--HHHHHHHGGGGB----

Sequence (221 aa):
MDFHRLTRDELLYELAVRGVDDIGHETVGAMRRRLSELIRTEQFGDLVFSPTFRLVVETEMLICTEKIAQLYGFVQSRRSIAKNSTEERNVETKLRHLYGRVSRVRLRLTKEGRDQMADRLTNLFNQLGSIEVLVDSKLDATVEPNDPNVQPPTVPLLGAQVVNIHKHQVPVCQWGLKFSGNKQGMSVNAFLERAEELRIALGVSEVELLNSIVDHLEDQA

pLDDT: mean 79.09, std 18.79, range [28.23, 98.19]